Protein AF-A0AAW8DGV7-F1 (afdb_monomer)

pLDDT: mean 83.26, std 17.02, range [28.31, 96.94]

Foldseek 3Di:
DDDDPPDPVVVVLVVLQVVLCVPLVGSDQQLSQLCVLPLVDSVQSVQVCVVQVDDDNHPVSNLVCLVPPDCVQVVDCQPPHVVSSVSSVVSNVVSVVVPFADKDKDKDKFPDWAFPDDADDAFAKWAWADPQPQKIWTAHPVGHTTTMGRHAWDPPFPWDWIWGAHPPNMIMIIIIGGPHTGDPPPPDD

Secondary structure (DSSP, 8-state):
--------HHHHHHHHHHHHHHHHS-S-HHHHHHHHTT---HHHHHHHHHHHT----SHHHHHHHHHT--HHHHS-TTSS-GGGHHHHHHHHHHHHHHTS---EEEEEEE--EEESSSPPPTT-EEEEEE-SSSEEEEE-TTS-EEEEEE--B-TT--SEEEEEE-GGG-EEEEEEESS-SB-------

Mean predicted aligned error: 14.67 Å

Organism: NCBI:txid1338426

Solvent-accessible surface area (backbone atoms only — not comparable to full-atom values): 10842 Å² total; per-residue (Å²): 135,93,78,78,88,73,76,58,63,67,57,55,50,51,51,53,30,52,49,25,33,70,79,57,70,29,69,47,61,43,32,29,52,42,42,75,71,66,40,91,46,63,71,37,33,46,43,47,32,60,80,65,65,56,79,37,90,52,77,65,51,43,51,52,48,66,73,66,47,56,62,81,55,69,70,34,75,53,39,64,30,60,91,42,20,68,60,49,53,52,42,53,51,49,49,66,55,71,67,62,52,76,70,43,81,48,77,47,81,41,71,75,52,52,56,77,60,84,65,68,60,68,70,40,64,28,41,64,43,76,71,86,75,44,27,28,40,34,21,43,84,87,70,46,81,46,30,38,36,77,44,48,62,35,87,85,37,88,48,54,67,34,31,30,29,32,72,94,53,21,34,36,39,43,34,42,25,44,96,50,54,58,53,79,79,75,79,83,127

Nearest PDB structures (foldseek):
  8vxc-assembly1_A  TM=7.231E-01  e=9.279E-11  Escherichia coli
  8vx9-assembly1_B  TM=7.464E-01  e=1.887E-10  Escherichia coli
  8vxy-assembly1_B  TM=7.347E-01  e=1.266E-07  Escherichia coli
  7o9p-assembly1_A  TM=4.132E-01  e=2.651E-01  Nakaseomyces glabratus
  7qep-assembly1_N1  TM=2.330E-01  e=6.866E+00  Encephalitozoon cuniculi GB-M1

Sequence (189 aa):
MYEQAQGNLAADLVIGTASAALEAGTLSLPSAILLRSGFDHRSAAIKAVGDTNAGFIDTAEMRDWVKNLDPFFADDPTWPTESSRAAWTEFTRRLRVRGRRRWGQHVMDVEAVEWDDEAPADGERLRVRDDGSGTATLWSPGFDRLGTIRVDLKMDREGVLHAVSGTDGTVQLRYRGPDDWLNEAKAST

Structure (mmCIF, N/CA/C/O backbone):
data_AF-A0AAW8DGV7-F1
#
_entry.id   AF-A0AAW8DGV7-F1
#
loop_
_atom_site.group_PDB
_atom_site.id
_atom_site.type_symbol
_atom_site.label_atom_id
_atom_site.label_alt_id
_atom_site.label_comp_id
_atom_site.label_asym_id
_atom_site.label_entity_id
_atom_site.label_seq_id
_atom_site.pdbx_PDB_ins_code
_atom_site.Cartn_x
_atom_site.Cartn_y
_atom_site.Cartn_z
_atom_site.occupancy
_atom_site.B_iso_or_equiv
_atom_site.auth_seq_id
_atom_site.auth_comp_id
_atom_site.auth_asym_id
_atom_site.auth_atom_id
_atom_site.pdbx_PDB_model_num
ATOM 1 N N . MET A 1 1 ? 13.475 -48.881 -25.542 1.00 35.91 1 MET A N 1
ATOM 2 C CA . MET A 1 1 ? 14.174 -47.698 -25.006 1.00 35.91 1 MET A CA 1
ATOM 3 C C . MET A 1 1 ? 13.279 -46.503 -25.256 1.00 35.91 1 MET A C 1
ATOM 5 O O . MET A 1 1 ? 12.904 -46.289 -26.398 1.00 35.91 1 MET A O 1
ATOM 9 N N . TYR A 1 2 ? 12.861 -45.818 -24.194 1.00 37.81 2 TYR A N 1
ATOM 10 C CA . TYR A 1 2 ? 12.152 -44.544 -24.278 1.00 37.81 2 TYR A CA 1
ATOM 11 C C . TYR A 1 2 ? 13.209 -43.451 -24.426 1.00 37.81 2 TYR A C 1
ATOM 13 O O . TYR A 1 2 ? 13.958 -43.227 -23.480 1.00 37.81 2 TYR A O 1
ATOM 21 N N . GLU A 1 3 ? 13.299 -42.812 -25.591 1.00 41.44 3 GLU A N 1
ATOM 22 C CA . GLU A 1 3 ? 14.169 -41.651 -25.785 1.00 41.44 3 GLU A CA 1
ATOM 23 C C . GLU A 1 3 ? 13.299 -40.408 -25.970 1.00 41.44 3 GLU A C 1
ATOM 25 O O . GLU A 1 3 ? 12.347 -40.384 -26.749 1.00 41.44 3 GLU A O 1
ATOM 30 N N . GLN A 1 4 ? 13.553 -39.449 -25.088 1.00 42.94 4 GLN A N 1
ATOM 31 C CA . GLN A 1 4 ? 12.676 -38.357 -24.704 1.00 42.94 4 GLN A CA 1
ATOM 32 C C . GLN A 1 4 ? 12.474 -37.341 -25.830 1.00 42.94 4 GLN A C 1
ATOM 34 O O . GLN A 1 4 ? 13.425 -36.883 -26.459 1.00 42.94 4 GLN A O 1
ATOM 39 N N . ALA A 1 5 ? 11.226 -36.896 -25.985 1.00 46.16 5 ALA A N 1
ATOM 40 C CA . ALA A 1 5 ? 10.896 -35.632 -26.623 1.00 46.16 5 ALA A CA 1
ATOM 41 C C . ALA A 1 5 ? 11.466 -34.480 -25.775 1.00 46.16 5 ALA A C 1
ATOM 43 O O . ALA A 1 5 ? 10.807 -33.982 -24.863 1.00 46.16 5 ALA A O 1
ATOM 44 N N . GLN A 1 6 ? 12.705 -34.068 -26.042 1.00 45.12 6 GLN A N 1
ATOM 45 C CA . GLN A 1 6 ? 13.161 -32.751 -25.616 1.00 45.12 6 GLN A CA 1
ATOM 46 C C . GLN A 1 6 ? 12.475 -31.717 -26.508 1.00 45.12 6 GLN A C 1
ATOM 48 O O . GLN A 1 6 ? 12.781 -31.595 -27.694 1.00 45.12 6 GLN A O 1
ATOM 53 N N . GLY A 1 7 ? 11.505 -31.003 -25.929 1.00 46.59 7 GLY A N 1
ATOM 54 C CA . GLY A 1 7 ? 10.950 -29.790 -26.517 1.00 46.59 7 GLY A CA 1
ATOM 55 C C . GLY A 1 7 ? 12.095 -28.864 -26.914 1.00 46.59 7 GLY A C 1
ATOM 56 O O . GLY A 1 7 ? 12.989 -28.577 -26.116 1.00 46.59 7 GLY A O 1
ATOM 57 N N . ASN A 1 8 ? 12.115 -28.480 -28.185 1.00 48.88 8 ASN A N 1
ATOM 58 C CA . ASN A 1 8 ? 13.191 -27.695 -28.756 1.00 48.88 8 ASN A CA 1
ATOM 59 C C . ASN A 1 8 ? 13.072 -26.253 -28.241 1.00 48.88 8 ASN A C 1
ATOM 61 O O . ASN A 1 8 ? 12.423 -25.422 -28.866 1.00 48.88 8 ASN A O 1
ATOM 65 N N . LEU A 1 9 ? 13.699 -25.962 -27.099 1.00 48.91 9 LEU A N 1
ATOM 66 C CA . LEU A 1 9 ? 13.745 -24.636 -26.464 1.00 48.91 9 LEU A CA 1
ATOM 67 C C . LEU A 1 9 ? 14.159 -23.524 -27.441 1.00 48.91 9 LEU A C 1
ATOM 69 O O . LEU A 1 9 ? 13.704 -22.390 -27.323 1.00 48.91 9 LEU A O 1
ATOM 73 N N . ALA A 1 10 ? 14.992 -23.850 -28.435 1.00 46.56 10 ALA A N 1
ATOM 74 C CA . ALA A 1 10 ? 15.364 -22.916 -29.490 1.00 46.56 10 ALA A CA 1
ATOM 75 C C . ALA A 1 10 ? 14.182 -22.589 -30.419 1.00 46.56 10 ALA A C 1
ATOM 77 O O . ALA A 1 10 ? 14.033 -21.443 -30.831 1.00 46.56 10 ALA A O 1
ATOM 78 N N . ALA A 1 11 ? 13.317 -23.561 -30.721 1.00 48.75 11 ALA A N 1
ATOM 79 C CA . ALA A 1 11 ? 12.099 -23.329 -31.493 1.00 48.75 11 ALA A CA 1
ATOM 80 C C . ALA A 1 11 ? 11.085 -22.488 -30.703 1.00 48.75 11 ALA A C 1
ATOM 82 O O . ALA A 1 11 ? 10.538 -21.540 -31.260 1.00 48.75 11 ALA A O 1
ATOM 83 N N . ASP A 1 12 ? 10.904 -22.755 -29.408 1.00 55.28 12 ASP A N 1
ATOM 84 C CA . ASP A 1 12 ? 10.013 -21.956 -28.553 1.00 55.28 12 ASP A CA 1
ATOM 85 C C . ASP A 1 12 ? 10.513 -20.508 -28.396 1.00 55.28 12 ASP A C 1
ATOM 87 O O . ASP A 1 12 ? 9.723 -19.562 -28.455 1.00 55.28 12 ASP A O 1
ATOM 91 N N . LEU A 1 13 ? 11.833 -20.304 -28.297 1.00 54.91 13 LEU A N 1
ATOM 92 C CA . LEU A 1 13 ? 12.456 -18.976 -28.276 1.00 54.91 13 LEU A CA 1
ATOM 93 C C . LEU A 1 13 ? 12.283 -18.233 -29.613 1.00 54.91 13 LEU A C 1
ATOM 95 O O . LEU A 1 13 ? 11.989 -17.035 -29.632 1.00 54.91 13 LEU A O 1
ATOM 99 N N . VAL A 1 14 ? 12.424 -18.931 -30.744 1.00 58.69 14 VAL A N 1
ATOM 100 C CA . VAL A 1 14 ? 12.208 -18.364 -32.088 1.00 58.69 14 VAL A CA 1
ATOM 101 C C . VAL A 1 14 ? 10.731 -18.015 -32.317 1.00 58.69 14 VAL A C 1
ATOM 103 O O . VAL A 1 14 ? 10.428 -16.969 -32.889 1.00 58.69 14 VAL A O 1
ATOM 106 N N . ILE A 1 15 ? 9.794 -18.822 -31.812 1.00 59.66 15 ILE A N 1
ATOM 107 C CA . ILE A 1 15 ? 8.351 -18.537 -31.885 1.00 59.66 15 ILE A CA 1
ATOM 108 C C . ILE A 1 15 ? 7.987 -17.334 -30.998 1.00 59.66 15 ILE A C 1
ATOM 110 O O . ILE A 1 15 ? 7.275 -16.430 -31.443 1.00 59.66 15 ILE A O 1
ATOM 114 N N . GLY A 1 16 ? 8.517 -17.270 -29.772 1.00 57.09 16 GLY A N 1
ATOM 115 C CA . GLY A 1 16 ? 8.291 -16.147 -28.855 1.00 57.09 16 GLY A CA 1
ATOM 116 C C . GLY A 1 16 ? 8.846 -14.816 -29.377 1.00 57.09 16 GLY A C 1
ATOM 117 O O . GLY A 1 16 ? 8.193 -13.778 -29.252 1.00 57.09 16 GLY A O 1
ATOM 118 N N . THR A 1 17 ? 10.015 -14.841 -30.023 1.00 57.66 17 THR A N 1
ATOM 119 C CA . THR A 1 17 ? 10.636 -13.652 -30.636 1.00 57.66 17 THR A CA 1
ATOM 120 C C . THR A 1 17 ? 9.933 -13.213 -31.922 1.00 57.66 17 THR A C 1
ATOM 122 O O . THR A 1 17 ? 9.769 -12.012 -32.139 1.00 57.66 17 THR A O 1
ATOM 125 N N . ALA A 1 18 ? 9.442 -14.149 -32.740 1.00 58.78 18 ALA A N 1
ATOM 126 C CA . ALA A 1 18 ? 8.632 -13.831 -33.917 1.00 58.78 18 ALA A CA 1
ATOM 127 C C . ALA A 1 18 ? 7.283 -13.193 -33.537 1.00 58.78 18 ALA A C 1
ATOM 129 O O . ALA A 1 18 ? 6.872 -12.213 -34.156 1.00 58.78 18 ALA A O 1
ATOM 130 N N . SER A 1 19 ? 6.624 -13.686 -32.481 1.00 56.84 19 SER A N 1
ATOM 131 C CA . SER A 1 19 ? 5.403 -13.071 -31.938 1.00 56.84 19 SER A CA 1
ATOM 132 C C . SER A 1 19 ? 5.668 -11.661 -31.390 1.00 56.84 19 SER A C 1
ATOM 134 O O . SER A 1 19 ? 4.960 -10.722 -31.747 1.00 56.84 19 SER A O 1
ATOM 136 N N . ALA A 1 20 ? 6.752 -11.459 -30.633 1.00 57.16 20 ALA A N 1
ATOM 137 C CA . ALA A 1 20 ? 7.154 -10.131 -30.159 1.00 57.16 20 ALA A CA 1
ATOM 138 C C . ALA A 1 20 ? 7.443 -9.145 -31.311 1.00 57.16 20 ALA A C 1
ATOM 140 O O . ALA A 1 20 ? 7.074 -7.967 -31.240 1.00 57.16 20 ALA A O 1
ATOM 141 N N . ALA A 1 21 ? 8.049 -9.622 -32.403 1.00 59.53 21 ALA A N 1
ATOM 142 C CA . ALA A 1 21 ? 8.294 -8.811 -33.591 1.00 59.53 21 ALA A CA 1
ATOM 143 C C . ALA A 1 21 ? 7.000 -8.418 -34.313 1.00 59.53 21 ALA A C 1
ATOM 145 O O . ALA A 1 21 ? 6.910 -7.299 -34.815 1.00 59.53 21 ALA A O 1
ATOM 146 N N . LEU A 1 22 ? 5.999 -9.299 -34.338 1.00 55.16 22 LEU A N 1
ATOM 147 C CA . LEU A 1 22 ? 4.698 -9.031 -34.953 1.00 55.16 22 LEU A CA 1
ATOM 148 C C . LEU A 1 22 ? 3.811 -8.126 -34.082 1.00 55.16 22 LEU A C 1
ATOM 150 O O . LEU A 1 22 ? 3.239 -7.168 -34.592 1.00 55.16 22 LEU A O 1
ATOM 154 N N . GLU A 1 23 ? 3.713 -8.397 -32.779 1.00 58.56 23 GLU A N 1
ATOM 155 C CA . GLU A 1 23 ? 2.828 -7.682 -31.846 1.00 58.56 23 GLU A CA 1
ATOM 156 C C . GLU A 1 23 ? 3.387 -6.320 -31.418 1.00 58.56 23 GLU A C 1
ATOM 158 O O . GLU A 1 23 ? 2.650 -5.345 -31.289 1.00 58.56 23 GLU A O 1
ATOM 163 N N . ALA A 1 24 ? 4.698 -6.248 -31.176 1.00 56.19 24 ALA A N 1
ATOM 164 C CA . ALA A 1 24 ? 5.357 -5.090 -30.574 1.00 56.19 24 ALA A CA 1
ATOM 165 C C . ALA A 1 24 ? 6.401 -4.443 -31.503 1.00 56.19 24 ALA A C 1
ATOM 167 O O . ALA A 1 24 ? 7.042 -3.448 -31.143 1.00 56.19 24 ALA A O 1
ATOM 168 N N . GLY A 1 25 ? 6.605 -5.001 -32.702 1.00 61.59 25 GLY A N 1
ATOM 169 C CA . GLY A 1 25 ? 7.595 -4.515 -33.660 1.00 61.59 25 GLY A CA 1
ATOM 170 C C . GLY A 1 25 ? 9.041 -4.740 -33.212 1.00 61.59 25 GLY A C 1
ATOM 171 O O . GLY A 1 25 ? 9.936 -4.089 -33.739 1.00 61.59 25 GLY A O 1
ATOM 172 N N . THR A 1 26 ? 9.325 -5.562 -32.202 1.00 66.69 26 THR A N 1
ATOM 173 C CA . THR A 1 26 ? 10.684 -5.714 -31.656 1.00 66.69 26 THR A CA 1
ATOM 174 C C . THR A 1 26 ? 11.038 -7.174 -31.416 1.00 66.69 26 THR A C 1
ATOM 176 O O . THR A 1 26 ? 10.229 -7.934 -30.902 1.00 66.69 26 THR A O 1
ATOM 179 N N . LEU A 1 27 ? 12.268 -7.560 -31.768 1.00 74.94 27 LEU A N 1
ATOM 180 C CA . LEU A 1 27 ? 12.814 -8.891 -31.473 1.00 74.94 27 LEU A CA 1
ATOM 181 C C . LEU A 1 27 ? 13.285 -9.019 -30.012 1.00 74.94 27 LEU A C 1
ATOM 183 O O . LEU A 1 27 ? 13.601 -10.114 -29.558 1.00 74.94 27 LEU A O 1
ATOM 187 N N . SER A 1 28 ? 13.329 -7.908 -29.269 1.00 82.56 28 SER A N 1
ATOM 188 C CA . SER A 1 28 ? 13.679 -7.889 -27.848 1.00 82.56 28 SER A CA 1
ATOM 189 C C . SER A 1 28 ? 12.463 -8.254 -26.994 1.00 82.56 28 SER A C 1
ATOM 191 O O . SER A 1 28 ? 11.530 -7.456 -26.851 1.00 82.56 28 SER A O 1
ATOM 193 N N . LEU A 1 29 ? 12.487 -9.451 -26.399 1.00 87.31 29 LEU A N 1
ATOM 194 C CA . LEU A 1 29 ? 11.464 -9.912 -25.454 1.00 87.31 29 LEU A CA 1
ATOM 195 C C . LEU A 1 29 ? 11.257 -8.928 -24.277 1.00 87.31 29 LEU A C 1
ATOM 197 O O . LEU A 1 29 ? 10.101 -8.567 -24.034 1.00 87.31 29 LEU A O 1
ATOM 201 N N . PRO A 1 30 ? 12.307 -8.401 -23.609 1.00 90.69 30 PRO A N 1
ATOM 202 C CA . PRO A 1 30 ? 12.138 -7.399 -22.554 1.00 90.69 30 PRO A CA 1
ATOM 203 C C . PRO A 1 30 ? 11.421 -6.130 -23.045 1.00 90.69 30 PRO A C 1
ATOM 205 O O . PRO A 1 30 ? 10.522 -5.602 -22.386 1.00 90.69 30 PRO A O 1
ATOM 208 N N . SER A 1 31 ? 11.739 -5.657 -24.255 1.00 92.00 31 SER A N 1
ATOM 209 C CA . SER A 1 31 ? 11.065 -4.485 -24.826 1.00 92.00 31 SER A CA 1
ATOM 210 C C . SER A 1 31 ? 9.589 -4.765 -25.124 1.00 92.00 31 SER A C 1
ATOM 212 O O . SER A 1 31 ? 8.740 -3.912 -24.867 1.00 92.00 31 SER A O 1
ATOM 214 N N . ALA A 1 32 ? 9.258 -5.962 -25.616 1.00 89.06 32 ALA A N 1
ATOM 215 C CA . ALA A 1 32 ? 7.873 -6.373 -25.838 1.00 89.06 32 ALA A CA 1
ATOM 216 C C . ALA A 1 32 ? 7.084 -6.493 -24.524 1.00 89.06 32 ALA A C 1
ATOM 218 O O . ALA A 1 32 ? 5.913 -6.122 -24.470 1.00 89.06 32 ALA A O 1
ATOM 219 N N . ILE A 1 33 ? 7.714 -6.959 -23.442 1.00 91.31 33 ILE A N 1
ATOM 220 C CA . ILE A 1 33 ? 7.094 -7.022 -22.111 1.00 91.31 33 ILE A CA 1
ATOM 221 C C . ILE A 1 33 ? 6.779 -5.617 -21.578 1.00 91.31 33 ILE A C 1
ATOM 223 O O . ILE A 1 33 ? 5.686 -5.425 -21.042 1.00 91.31 33 ILE A O 1
ATOM 227 N N . LEU A 1 34 ? 7.661 -4.626 -21.763 1.00 92.81 34 LEU A N 1
ATOM 228 C CA . LEU A 1 34 ? 7.369 -3.228 -21.397 1.00 92.81 34 LEU A CA 1
ATOM 229 C C . LEU A 1 34 ? 6.159 -2.686 -22.160 1.00 92.81 34 LEU A C 1
ATOM 231 O O . LEU A 1 34 ? 5.241 -2.135 -21.550 1.00 92.81 34 LEU A O 1
ATOM 235 N N . LEU A 1 35 ? 6.132 -2.902 -23.477 1.00 90.50 35 LEU A N 1
ATOM 236 C CA . LEU A 1 35 ? 5.043 -2.454 -24.347 1.00 90.50 35 LEU A CA 1
ATOM 237 C C . LEU A 1 35 ? 3.710 -3.098 -23.939 1.00 90.50 35 LEU A C 1
ATOM 239 O O . LEU A 1 35 ? 2.740 -2.394 -23.670 1.00 90.50 35 LEU A O 1
ATOM 243 N N . ARG A 1 36 ? 3.680 -4.425 -23.759 1.00 88.50 36 ARG A N 1
ATOM 244 C CA . ARG A 1 36 ? 2.483 -5.158 -23.300 1.00 88.50 36 ARG A CA 1
ATOM 245 C C . ARG A 1 36 ? 2.055 -4.805 -21.873 1.00 88.50 36 ARG A C 1
ATOM 247 O O . ARG A 1 36 ? 0.896 -4.992 -21.519 1.00 88.50 36 ARG A O 1
ATOM 254 N N . SER A 1 37 ? 2.963 -4.264 -21.063 1.00 88.94 37 SER A N 1
ATOM 255 C CA . SER A 1 37 ? 2.663 -3.777 -19.710 1.00 88.94 37 SER A CA 1
ATOM 256 C C . SER A 1 37 ? 2.109 -2.344 -19.687 1.00 88.94 37 SER A C 1
ATOM 258 O O . SER A 1 37 ? 1.842 -1.814 -18.604 1.00 88.94 37 SER A O 1
ATOM 260 N N . GLY A 1 38 ? 1.906 -1.721 -20.855 1.00 88.62 38 GLY A N 1
ATOM 261 C CA . GLY A 1 38 ? 1.306 -0.392 -21.000 1.00 88.62 38 GLY A CA 1
ATOM 262 C C . GLY A 1 38 ? 2.312 0.760 -21.003 1.00 88.62 38 GLY A C 1
ATOM 263 O O . GLY A 1 38 ? 1.974 1.866 -20.560 1.00 88.62 38 GLY A O 1
ATOM 264 N N . PHE A 1 39 ? 3.555 0.498 -21.425 1.00 92.94 39 PHE A N 1
ATOM 265 C CA . PHE A 1 39 ? 4.512 1.543 -21.783 1.00 92.94 39 PHE A CA 1
ATOM 266 C C . PHE A 1 39 ? 4.483 1.790 -23.295 1.00 92.94 39 PHE A C 1
ATOM 268 O O . PHE A 1 39 ? 5.194 1.141 -24.053 1.00 92.94 39 PHE A O 1
ATOM 275 N N . ASP A 1 40 ? 3.688 2.764 -23.735 1.00 86.88 40 ASP A N 1
ATOM 276 C CA . ASP A 1 40 ? 3.320 2.931 -25.153 1.00 86.88 40 ASP A CA 1
ATOM 277 C C . ASP A 1 40 ? 4.402 3.599 -26.034 1.00 86.88 40 ASP A C 1
ATOM 279 O O . ASP A 1 40 ? 4.121 4.087 -27.126 1.00 86.88 40 ASP A O 1
ATOM 283 N N . HIS A 1 41 ? 5.658 3.650 -25.575 1.00 91.06 41 HIS A N 1
ATOM 284 C CA . HIS A 1 41 ? 6.766 4.314 -26.275 1.00 91.06 41 HIS A CA 1
ATOM 285 C C . HIS A 1 41 ? 7.818 3.293 -26.720 1.00 91.06 41 HIS A C 1
ATOM 287 O O . HIS A 1 41 ? 8.795 3.027 -26.022 1.00 91.06 41 HIS A O 1
ATOM 293 N N . ARG A 1 42 ? 7.645 2.730 -27.923 1.00 89.06 42 ARG A N 1
ATOM 294 C CA . ARG A 1 42 ? 8.502 1.652 -28.458 1.00 89.06 42 ARG A CA 1
ATOM 295 C C . ARG A 1 42 ? 9.994 1.991 -28.493 1.00 89.06 42 ARG A C 1
ATOM 297 O O . ARG A 1 42 ? 10.803 1.190 -28.036 1.00 89.06 42 ARG A O 1
ATOM 304 N N . SER A 1 43 ? 10.375 3.148 -29.036 1.00 89.50 43 SER A N 1
ATOM 305 C CA . SER A 1 43 ? 11.789 3.550 -29.132 1.00 89.50 43 SER A CA 1
ATOM 306 C C . SER A 1 43 ? 12.431 3.696 -27.753 1.00 89.50 43 SER A C 1
ATOM 308 O O . SER A 1 43 ? 13.550 3.238 -27.538 1.00 89.50 43 SER A O 1
ATOM 310 N N . ALA A 1 44 ? 11.686 4.255 -26.802 1.00 92.62 44 ALA A N 1
ATOM 311 C CA . ALA A 1 44 ? 12.094 4.379 -25.413 1.00 92.62 44 ALA A CA 1
ATOM 312 C C . ALA A 1 44 ? 12.201 3.017 -24.714 1.00 92.62 44 ALA A C 1
ATOM 314 O O . ALA A 1 44 ? 13.121 2.814 -23.934 1.00 92.62 44 ALA A O 1
ATOM 315 N N . ALA A 1 45 ? 11.317 2.061 -25.022 1.00 93.50 45 ALA A N 1
ATOM 316 C CA . ALA A 1 45 ? 11.370 0.707 -24.469 1.00 93.50 45 ALA A CA 1
ATOM 317 C C . ALA A 1 45 ? 12.604 -0.063 -24.963 1.00 93.50 45 ALA A C 1
ATOM 319 O O . ALA A 1 45 ? 13.243 -0.781 -24.199 1.00 93.50 45 ALA A O 1
ATOM 320 N N . ILE A 1 46 ? 12.955 0.099 -26.242 1.00 91.44 46 ILE A N 1
ATOM 321 C CA . ILE A 1 46 ? 14.176 -0.478 -26.822 1.00 91.44 46 ILE A CA 1
ATOM 322 C C . ILE A 1 46 ? 15.411 0.169 -26.194 1.00 91.44 46 ILE A C 1
ATOM 324 O O . ILE A 1 46 ? 16.314 -0.544 -25.764 1.00 91.44 46 ILE A O 1
ATOM 328 N N . LYS A 1 47 ? 15.431 1.504 -26.092 1.00 93.00 47 LYS A N 1
ATOM 329 C CA . LYS A 1 47 ? 16.541 2.241 -25.482 1.00 93.00 47 LYS A CA 1
ATOM 330 C C . LYS A 1 47 ? 16.731 1.887 -24.009 1.00 93.00 47 LYS A C 1
ATOM 332 O O . LYS A 1 47 ? 17.849 1.599 -23.612 1.00 93.00 47 LYS A O 1
ATOM 337 N N . ALA A 1 48 ? 15.655 1.831 -23.225 1.00 94.69 48 ALA A N 1
ATOM 338 C CA . ALA A 1 48 ? 15.736 1.501 -21.807 1.00 94.69 48 ALA A CA 1
ATOM 339 C C . ALA A 1 48 ? 16.329 0.104 -21.573 1.00 94.69 48 ALA A C 1
ATOM 341 O O . ALA A 1 48 ? 17.193 -0.065 -20.716 1.00 94.69 48 ALA A O 1
ATOM 342 N N . VAL A 1 49 ? 15.908 -0.882 -22.372 1.00 94.62 49 VAL A N 1
ATOM 343 C CA . VAL A 1 49 ? 16.458 -2.245 -22.327 1.00 94.62 49 VAL A CA 1
ATOM 344 C C . VAL A 1 49 ? 17.916 -2.274 -22.783 1.00 94.62 49 VAL A C 1
ATOM 346 O O . VAL A 1 49 ? 18.731 -2.925 -22.139 1.00 94.62 49 VAL A O 1
ATOM 349 N N . GLY A 1 50 ? 18.257 -1.559 -23.859 1.00 93.00 50 GLY A N 1
ATOM 350 C CA . GLY A 1 50 ? 19.617 -1.513 -24.399 1.00 93.00 50 GLY A CA 1
ATOM 351 C C . GLY A 1 50 ? 20.621 -0.833 -23.467 1.00 93.00 50 GLY A C 1
ATOM 352 O O . GLY A 1 50 ? 21.673 -1.402 -23.196 1.00 93.00 50 GLY A O 1
ATOM 353 N N . ASP A 1 51 ? 20.282 0.343 -22.935 1.00 94.56 51 ASP A N 1
ATOM 354 C CA . ASP A 1 51 ? 21.164 1.130 -22.062 1.00 94.56 51 ASP A CA 1
ATOM 355 C C . ASP A 1 51 ? 21.465 0.419 -20.734 1.00 94.56 51 ASP A C 1
ATOM 357 O O . ASP A 1 51 ? 22.539 0.590 -20.166 1.00 94.56 51 ASP A O 1
ATOM 361 N N . THR A 1 52 ? 20.516 -0.378 -20.235 1.00 94.44 52 THR A N 1
ATOM 362 C CA . THR A 1 52 ? 20.623 -1.068 -18.936 1.00 94.44 52 THR A CA 1
ATOM 363 C C . THR A 1 52 ? 20.950 -2.552 -19.063 1.00 94.44 52 THR A C 1
ATOM 365 O O . THR A 1 52 ? 21.075 -3.239 -18.050 1.00 94.44 52 THR A O 1
ATOM 368 N N . ASN A 1 53 ? 21.065 -3.058 -20.296 1.00 92.50 53 ASN A N 1
ATOM 369 C CA . ASN A 1 53 ? 21.196 -4.480 -20.603 1.00 92.50 53 ASN A CA 1
ATOM 370 C C . ASN A 1 53 ? 20.138 -5.345 -19.880 1.00 92.50 53 ASN A C 1
ATOM 372 O O . ASN A 1 53 ? 20.450 -6.378 -19.284 1.00 92.50 53 ASN A O 1
ATOM 376 N N . ALA A 1 54 ? 18.880 -4.890 -19.879 1.00 92.06 54 ALA A N 1
ATOM 377 C CA . ALA A 1 54 ? 17.811 -5.538 -19.126 1.00 92.06 54 ALA A CA 1
ATOM 378 C C . ALA A 1 54 ? 17.472 -6.928 -19.691 1.00 92.06 54 ALA A C 1
ATOM 380 O O . ALA A 1 54 ? 17.211 -7.076 -20.885 1.00 92.06 54 ALA A O 1
ATOM 381 N N . GLY A 1 55 ? 17.429 -7.937 -18.815 1.00 91.31 55 GLY A N 1
ATOM 382 C CA . GLY A 1 55 ? 17.271 -9.349 -19.189 1.00 91.31 55 GLY A CA 1
ATOM 383 C C . GLY A 1 55 ? 16.002 -10.037 -18.683 1.00 91.31 55 GLY A C 1
ATOM 384 O O . GLY A 1 55 ? 15.976 -11.261 -18.644 1.00 91.31 55 GLY A O 1
ATOM 385 N N . PHE A 1 56 ? 14.977 -9.288 -18.264 1.00 92.62 56 PHE A N 1
ATOM 386 C CA . PHE A 1 56 ? 13.755 -9.880 -17.710 1.00 92.62 56 PHE A CA 1
ATOM 387 C C . PHE A 1 56 ? 12.941 -10.636 -18.769 1.00 92.62 56 PHE A C 1
ATOM 389 O O . PHE A 1 56 ? 12.748 -10.156 -19.891 1.00 92.62 56 PHE A O 1
ATOM 396 N N . ILE A 1 57 ? 12.422 -11.803 -18.394 1.00 88.19 57 ILE A N 1
ATOM 397 C CA . ILE A 1 57 ? 11.649 -12.684 -19.282 1.00 88.19 57 ILE A CA 1
ATOM 398 C C . ILE A 1 57 ? 10.148 -12.685 -18.978 1.00 88.19 57 ILE A C 1
ATOM 400 O O . ILE A 1 57 ? 9.359 -13.175 -19.788 1.00 88.19 57 ILE A O 1
ATOM 404 N N . ASP A 1 58 ? 9.730 -12.084 -17.862 1.00 83.62 58 ASP A N 1
ATOM 405 C CA . ASP A 1 58 ? 8.323 -11.921 -17.502 1.00 83.62 58 ASP A CA 1
ATOM 406 C C . ASP A 1 58 ? 8.004 -10.553 -16.859 1.00 83.62 58 ASP A C 1
ATOM 408 O O . ASP A 1 58 ? 8.852 -9.671 -16.699 1.00 83.62 58 ASP A O 1
ATOM 412 N N . THR A 1 59 ? 6.725 -10.341 -16.529 1.00 86.81 59 THR A N 1
ATOM 413 C CA . THR A 1 59 ? 6.256 -9.076 -15.931 1.00 86.81 59 THR A CA 1
ATOM 414 C C . THR A 1 59 ? 6.640 -8.894 -14.461 1.00 86.81 59 THR A C 1
ATOM 416 O O . THR A 1 59 ? 6.610 -7.759 -13.982 1.00 86.81 59 THR A O 1
ATOM 419 N N . ALA A 1 60 ? 6.957 -9.966 -13.730 1.00 83.19 60 ALA A N 1
ATOM 420 C CA . ALA A 1 60 ? 7.389 -9.889 -12.338 1.00 83.19 60 ALA A CA 1
ATOM 421 C C . ALA A 1 60 ? 8.843 -9.410 -12.274 1.00 83.19 60 ALA A C 1
ATOM 423 O O . ALA A 1 60 ? 9.115 -8.385 -11.650 1.00 83.19 60 ALA A O 1
ATOM 424 N N . GLU A 1 61 ? 9.729 -10.047 -13.038 1.00 89.75 61 GLU A N 1
ATOM 425 C CA . GLU A 1 61 ? 11.125 -9.632 -13.188 1.00 89.75 61 GLU A CA 1
ATOM 426 C C . GLU A 1 61 ? 11.242 -8.212 -13.757 1.00 89.75 61 GLU A C 1
ATOM 428 O O . GLU A 1 61 ? 12.071 -7.427 -13.302 1.00 89.75 61 GLU A O 1
ATOM 433 N N . MET A 1 62 ? 10.367 -7.826 -14.697 1.00 94.06 62 MET A N 1
ATOM 434 C CA . MET A 1 62 ? 10.304 -6.449 -15.205 1.00 94.06 62 MET A CA 1
ATOM 435 C C . MET A 1 62 ? 10.008 -5.434 -14.094 1.00 94.06 62 MET A C 1
ATOM 437 O O . MET A 1 62 ? 10.622 -4.368 -14.046 1.00 94.06 62 MET A O 1
ATOM 441 N N . ARG A 1 63 ? 9.074 -5.744 -13.185 1.00 89.94 63 ARG A N 1
ATOM 442 C CA . ARG A 1 63 ? 8.741 -4.855 -12.060 1.00 89.94 63 ARG A CA 1
ATOM 443 C C . ARG A 1 63 ? 9.899 -4.744 -11.082 1.00 89.94 63 ARG A C 1
ATOM 445 O O . ARG A 1 63 ? 10.178 -3.637 -10.623 1.00 89.94 63 ARG A O 1
ATOM 452 N N . ASP A 1 64 ? 10.563 -5.856 -10.789 1.00 89.19 64 ASP A N 1
ATOM 453 C CA . ASP A 1 64 ? 11.740 -5.868 -9.922 1.00 89.19 64 ASP A CA 1
ATOM 454 C C . ASP A 1 64 ? 12.903 -5.097 -10.551 1.00 89.19 64 ASP A C 1
ATOM 456 O O . ASP A 1 64 ? 13.554 -4.308 -9.866 1.00 89.19 64 ASP A O 1
ATOM 460 N N . TRP A 1 65 ? 13.107 -5.223 -11.863 1.00 94.88 65 TRP A N 1
ATOM 461 C CA . TRP A 1 65 ? 14.071 -4.414 -12.605 1.00 94.88 65 TRP A CA 1
ATOM 462 C C . TRP A 1 65 ? 13.738 -2.916 -12.534 1.00 94.88 65 TRP A C 1
ATOM 464 O O . TRP A 1 65 ? 14.601 -2.126 -12.168 1.00 94.88 65 TRP A O 1
ATOM 474 N N . VAL A 1 66 ? 12.484 -2.507 -12.775 1.00 93.19 66 VAL A N 1
ATOM 475 C CA . VAL A 1 66 ? 12.062 -1.094 -12.634 1.00 93.19 66 VAL A CA 1
ATOM 476 C C . VAL A 1 66 ? 12.259 -0.581 -11.202 1.00 93.19 66 VAL A C 1
ATOM 478 O O . VAL A 1 66 ? 12.602 0.584 -10.992 1.00 93.19 66 VAL A O 1
ATOM 481 N N . LYS A 1 67 ? 12.007 -1.425 -10.196 1.00 89.62 67 LYS A N 1
ATOM 482 C CA . LYS A 1 67 ?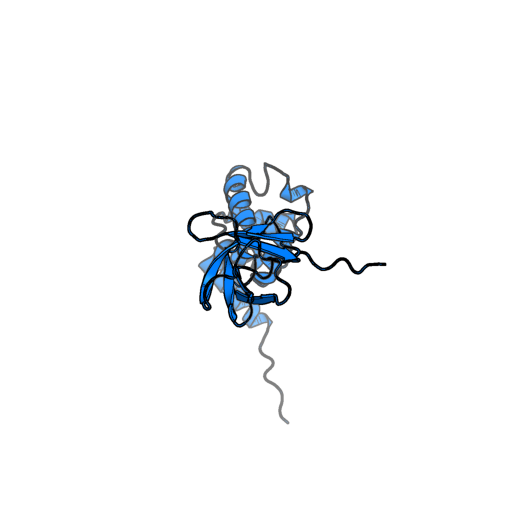 12.152 -1.069 -8.779 1.00 89.62 67 LYS A CA 1
ATOM 483 C C . LYS A 1 67 ? 13.615 -0.834 -8.398 1.00 89.62 67 LYS A C 1
ATOM 485 O O . LYS A 1 67 ? 13.873 0.082 -7.620 1.00 89.62 67 LYS A O 1
ATOM 490 N N . ASN A 1 68 ? 14.520 -1.639 -8.948 1.00 90.50 68 ASN A N 1
ATOM 491 C CA . ASN A 1 68 ? 15.958 -1.617 -8.676 1.00 90.50 68 ASN A CA 1
ATOM 492 C C . ASN A 1 68 ? 16.765 -0.927 -9.787 1.00 90.50 68 ASN A C 1
ATOM 494 O O . ASN A 1 68 ? 17.967 -1.156 -9.907 1.00 90.50 68 ASN A O 1
ATOM 498 N N . LEU A 1 69 ? 16.106 -0.119 -10.618 1.00 94.00 69 LEU A N 1
ATOM 499 C CA . LEU A 1 69 ? 16.759 0.616 -11.690 1.00 94.00 69 LEU A CA 1
ATOM 500 C C . LEU A 1 69 ? 17.825 1.551 -11.106 1.00 94.00 69 LEU A C 1
ATOM 502 O O . LEU A 1 69 ? 17.557 2.256 -10.132 1.00 94.00 69 LEU A O 1
ATOM 506 N N . ASP A 1 70 ? 19.008 1.559 -11.720 1.00 92.75 70 ASP A N 1
ATOM 507 C CA . ASP A 1 70 ? 20.126 2.403 -11.297 1.00 92.75 70 ASP A CA 1
ATOM 508 C C . ASP A 1 70 ? 19.691 3.885 -11.231 1.00 92.75 70 ASP A C 1
ATOM 510 O O . ASP A 1 70 ? 19.120 4.384 -12.213 1.00 92.75 70 ASP A O 1
ATOM 514 N N . PRO A 1 71 ? 19.947 4.599 -10.114 1.00 91.12 71 PRO A N 1
ATOM 515 C CA . PRO A 1 71 ? 19.654 6.025 -9.981 1.00 91.12 71 PRO A CA 1
ATOM 516 C C . PRO A 1 71 ? 20.197 6.880 -11.129 1.00 91.12 71 PRO A C 1
ATOM 518 O O . PRO A 1 71 ? 19.545 7.846 -11.520 1.00 91.12 71 PRO A O 1
ATOM 521 N N . PHE A 1 72 ? 21.328 6.486 -11.729 1.00 94.00 72 PHE A N 1
ATOM 522 C CA . PHE A 1 72 ? 21.891 7.136 -12.912 1.00 94.00 72 PHE A CA 1
ATOM 523 C C . PHE A 1 72 ? 20.872 7.262 -14.054 1.00 94.00 72 PHE A C 1
ATOM 525 O O . PHE A 1 72 ? 20.796 8.305 -14.694 1.00 94.00 72 PHE A O 1
ATOM 532 N N . PHE A 1 73 ? 20.056 6.228 -14.283 1.00 92.44 73 PHE A N 1
ATOM 533 C CA . PHE A 1 73 ? 18.990 6.245 -15.289 1.00 92.44 73 PHE A CA 1
ATOM 534 C C . PHE A 1 73 ? 17.650 6.712 -14.715 1.00 92.44 73 PHE A C 1
ATOM 536 O O . PHE A 1 73 ? 16.881 7.401 -15.389 1.00 92.44 73 PHE A O 1
ATOM 543 N N . ALA A 1 74 ? 17.335 6.323 -13.478 1.00 89.50 74 ALA A N 1
ATOM 544 C CA . ALA A 1 74 ? 16.045 6.624 -12.867 1.00 89.50 74 ALA A CA 1
ATOM 545 C C . ALA A 1 74 ? 15.818 8.137 -12.715 1.00 89.50 74 ALA A C 1
ATOM 547 O O . ALA A 1 74 ? 14.714 8.615 -13.008 1.00 89.50 74 ALA A O 1
ATOM 548 N N . ASP A 1 75 ? 16.863 8.876 -12.340 1.00 90.62 75 ASP A N 1
ATOM 549 C CA . ASP A 1 75 ? 16.792 10.305 -12.027 1.00 90.62 75 ASP A CA 1
ATOM 550 C C . ASP A 1 75 ? 17.140 11.210 -13.222 1.00 90.62 75 ASP A C 1
ATOM 552 O O . ASP A 1 75 ? 16.925 12.421 -13.156 1.00 90.62 75 ASP A O 1
ATOM 556 N N . ASP A 1 76 ? 17.606 10.646 -14.343 1.00 93.69 76 ASP A N 1
ATOM 557 C CA . ASP A 1 76 ? 17.914 11.410 -15.556 1.00 93.69 76 ASP A CA 1
ATOM 558 C C . ASP A 1 76 ? 16.618 11.926 -16.232 1.00 93.69 76 ASP A C 1
ATOM 560 O O . ASP A 1 76 ? 15.774 11.130 -16.671 1.00 93.69 76 ASP A O 1
ATOM 564 N N . PRO A 1 77 ? 16.432 13.258 -16.357 1.00 91.81 77 PRO A N 1
ATOM 565 C CA . PRO A 1 77 ? 15.237 13.850 -16.961 1.00 91.81 77 PRO A CA 1
ATOM 566 C C . PRO A 1 77 ? 15.148 13.641 -18.480 1.00 91.81 77 PRO A C 1
ATOM 568 O O . PRO A 1 77 ? 14.081 13.827 -19.062 1.00 91.81 77 PRO A O 1
ATOM 571 N N . THR A 1 78 ? 16.240 13.254 -19.132 1.00 92.44 78 THR A N 1
ATOM 572 C CA . THR A 1 78 ? 16.318 13.020 -20.580 1.00 92.44 78 THR A CA 1
ATOM 573 C C . THR A 1 78 ? 16.212 11.540 -20.949 1.00 92.44 78 THR A C 1
ATOM 575 O O . THR A 1 78 ? 16.074 11.200 -22.126 1.00 92.44 78 THR A O 1
ATOM 578 N N . TRP A 1 79 ? 16.210 10.655 -19.950 1.00 93.88 79 TRP A N 1
ATOM 579 C CA . TRP A 1 79 ? 16.134 9.210 -20.123 1.00 93.88 79 TRP A CA 1
ATOM 580 C C . TRP A 1 79 ? 14.718 8.662 -19.832 1.00 93.88 79 TRP A C 1
ATOM 582 O O . TRP A 1 79 ? 14.079 9.112 -18.875 1.00 93.88 79 TRP A O 1
ATOM 592 N N . PRO A 1 80 ? 14.192 7.674 -20.596 1.00 92.25 80 PRO A N 1
ATOM 593 C CA . PRO A 1 80 ? 14.839 6.964 -21.708 1.00 92.25 80 PRO A CA 1
ATOM 594 C C . PRO A 1 80 ? 14.989 7.807 -22.973 1.00 92.25 80 PRO A C 1
ATOM 596 O O . PRO A 1 80 ? 15.991 7.702 -23.669 1.00 92.25 80 PRO A O 1
ATOM 599 N N . THR A 1 81 ? 14.020 8.667 -23.264 1.00 92.12 81 THR A N 1
ATOM 600 C CA . THR A 1 81 ? 14.169 9.773 -24.217 1.00 92.12 81 THR A CA 1
ATOM 601 C C . THR A 1 81 ? 13.464 10.991 -23.644 1.00 92.12 81 THR A C 1
ATOM 603 O O . THR A 1 81 ? 12.475 10.841 -22.927 1.00 92.12 81 THR A O 1
ATOM 606 N N . GLU A 1 82 ? 13.897 12.190 -24.023 1.00 91.06 82 GLU A N 1
ATOM 607 C CA . GLU A 1 82 ? 13.284 13.438 -23.554 1.00 91.06 82 GLU A CA 1
ATOM 608 C C . GLU A 1 82 ? 11.769 13.464 -23.828 1.00 91.06 82 GLU A C 1
ATOM 610 O O . GLU A 1 82 ? 10.964 13.740 -22.941 1.00 91.06 82 GLU A O 1
ATOM 615 N N . SER A 1 83 ? 11.359 13.032 -25.025 1.00 90.69 83 SER A N 1
ATOM 616 C CA . SER A 1 83 ? 9.947 12.946 -25.416 1.00 90.69 83 SER A CA 1
ATOM 617 C C . SER A 1 83 ? 9.126 11.889 -24.669 1.00 90.69 83 SER A C 1
ATOM 619 O O . SER A 1 83 ? 7.910 12.033 -24.574 1.00 90.69 83 SER A O 1
ATOM 621 N N . SER A 1 84 ? 9.751 10.828 -24.142 1.00 92.75 84 SER A N 1
ATOM 622 C CA . SER A 1 84 ? 9.055 9.731 -23.452 1.00 92.75 84 SER A CA 1
ATOM 623 C C . SER A 1 84 ? 9.178 9.791 -21.933 1.00 92.75 84 SER A C 1
ATOM 625 O O . SER A 1 84 ? 8.528 9.002 -21.245 1.00 92.75 84 SER A O 1
ATOM 627 N N . ARG A 1 85 ? 9.961 10.731 -21.385 1.00 94.25 85 ARG A N 1
ATOM 628 C CA . ARG A 1 85 ? 10.234 10.829 -19.947 1.00 94.25 85 ARG A CA 1
ATOM 629 C C . ARG A 1 85 ? 8.964 10.912 -19.108 1.00 94.25 85 ARG A C 1
ATOM 631 O O . ARG A 1 85 ? 8.850 10.223 -18.091 1.00 94.25 85 ARG A O 1
ATOM 638 N N . ALA A 1 86 ? 8.002 11.734 -19.525 1.00 93.38 86 ALA A N 1
ATOM 639 C CA . ALA A 1 86 ? 6.736 11.876 -18.810 1.00 93.38 86 ALA A CA 1
ATOM 640 C C . ALA A 1 86 ? 5.968 10.543 -18.765 1.00 93.38 86 ALA A C 1
ATOM 642 O O . ALA A 1 86 ? 5.518 10.112 -17.703 1.00 93.38 86 ALA A O 1
ATOM 643 N N . ALA A 1 87 ? 5.894 9.841 -19.900 1.00 93.00 87 ALA A N 1
ATOM 644 C CA . ALA A 1 87 ? 5.242 8.539 -19.990 1.00 93.00 87 ALA A CA 1
ATOM 645 C C . ALA A 1 87 ? 5.984 7.452 -19.197 1.00 93.00 87 ALA A C 1
ATOM 647 O O . ALA A 1 87 ? 5.344 6.617 -18.560 1.00 93.00 87 ALA A O 1
ATOM 648 N N . TRP A 1 88 ? 7.318 7.480 -19.190 1.00 95.00 88 TRP A N 1
ATOM 649 C CA . TRP A 1 88 ? 8.153 6.587 -18.388 1.00 95.00 88 TRP A CA 1
ATOM 650 C C . TRP A 1 88 ? 7.921 6.792 -16.887 1.00 95.00 88 TRP A C 1
ATOM 652 O O . TRP A 1 88 ? 7.699 5.836 -16.142 1.00 95.00 88 TRP A O 1
ATOM 662 N N . THR A 1 89 ? 7.896 8.048 -16.444 1.00 93.25 89 THR A N 1
ATOM 663 C CA . THR A 1 89 ? 7.637 8.408 -15.044 1.00 93.25 89 THR A CA 1
ATOM 664 C C . THR A 1 89 ? 6.255 7.919 -14.608 1.00 93.25 89 THR A C 1
ATOM 666 O O . THR A 1 89 ? 6.117 7.274 -13.571 1.00 93.25 89 THR A O 1
ATOM 669 N N . GLU A 1 90 ? 5.226 8.138 -15.429 1.00 91.00 90 GLU A N 1
ATOM 670 C CA . GLU A 1 90 ? 3.876 7.662 -15.119 1.00 91.00 90 GLU A CA 1
ATOM 671 C C . GLU A 1 90 ? 3.773 6.129 -15.151 1.00 91.00 90 GLU A C 1
ATOM 673 O O . GLU A 1 90 ? 3.111 5.519 -14.310 1.00 91.00 90 GLU A O 1
ATOM 678 N N . PHE A 1 91 ? 4.442 5.467 -16.095 1.00 92.25 91 PHE A N 1
ATOM 679 C CA . PHE A 1 91 ? 4.515 4.009 -16.155 1.00 92.25 91 PHE A CA 1
ATOM 680 C C . PHE A 1 91 ? 5.145 3.416 -14.887 1.00 92.25 91 PHE A C 1
ATOM 682 O O . PHE A 1 91 ? 4.516 2.594 -14.215 1.00 92.25 91 PHE A O 1
ATOM 689 N N . THR A 1 92 ? 6.336 3.876 -14.503 1.00 91.25 92 THR A N 1
ATOM 690 C CA . THR A 1 92 ? 7.050 3.382 -13.315 1.00 91.25 92 THR A CA 1
ATOM 691 C C . THR A 1 92 ? 6.307 3.703 -12.015 1.00 91.25 92 THR A C 1
ATOM 693 O O . THR A 1 92 ? 6.225 2.850 -11.125 1.00 91.25 92 THR A O 1
ATOM 696 N N . ARG A 1 93 ? 5.660 4.874 -11.920 1.00 86.88 93 ARG A N 1
ATOM 697 C CA . ARG A 1 93 ? 4.760 5.220 -10.808 1.00 86.88 93 ARG A CA 1
ATOM 698 C C . ARG A 1 93 ? 3.605 4.224 -10.697 1.00 86.88 93 ARG A C 1
ATOM 700 O O . ARG A 1 93 ? 3.365 3.690 -9.614 1.00 86.88 93 ARG A O 1
ATOM 707 N N . ARG A 1 94 ? 2.918 3.915 -11.805 1.00 83.81 94 ARG A N 1
ATOM 708 C CA . ARG A 1 94 ? 1.817 2.931 -11.830 1.00 83.81 94 ARG A CA 1
ATOM 709 C C . ARG A 1 94 ? 2.278 1.536 -11.418 1.00 83.81 94 ARG A C 1
ATOM 711 O O . ARG A 1 94 ? 1.520 0.842 -10.747 1.00 83.81 94 ARG A O 1
ATOM 718 N N . LEU A 1 95 ? 3.496 1.125 -11.771 1.00 81.00 95 LEU A N 1
ATOM 719 C CA . LEU A 1 95 ? 4.056 -0.157 -11.330 1.00 81.00 95 LEU A CA 1
ATOM 720 C C . LEU A 1 95 ? 4.323 -0.187 -9.821 1.00 81.00 95 LEU A C 1
ATOM 722 O O . LEU A 1 95 ? 3.982 -1.170 -9.165 1.00 81.00 95 LEU A O 1
ATOM 726 N N . ARG A 1 96 ? 4.841 0.907 -9.249 1.00 71.62 96 ARG A N 1
ATOM 727 C CA . ARG A 1 96 ? 5.032 1.048 -7.794 1.00 71.62 96 ARG A CA 1
ATOM 728 C C . ARG A 1 96 ? 3.709 1.047 -7.023 1.00 71.62 96 ARG A C 1
ATOM 730 O O . ARG A 1 96 ? 3.666 0.554 -5.900 1.00 71.62 96 ARG A O 1
ATOM 737 N N . VAL A 1 97 ? 2.634 1.564 -7.625 1.00 64.25 97 VAL A N 1
ATOM 738 C CA . VAL A 1 97 ? 1.280 1.536 -7.045 1.00 64.25 97 VAL A CA 1
ATOM 739 C C . VAL A 1 97 ? 0.633 0.154 -7.200 1.00 64.25 97 VAL A C 1
ATOM 741 O O . VAL A 1 97 ? 0.105 -0.376 -6.234 1.00 64.25 97 VAL A O 1
ATOM 744 N N . ARG A 1 98 ? 0.713 -0.485 -8.376 1.00 57.34 98 ARG A N 1
ATOM 745 C CA . ARG A 1 98 ? 0.128 -1.822 -8.622 1.00 57.34 98 ARG A CA 1
ATOM 746 C C . ARG A 1 98 ? 0.864 -2.967 -7.926 1.00 57.34 98 ARG A C 1
ATOM 748 O O . ARG A 1 98 ? 0.278 -4.028 -7.747 1.00 57.34 98 ARG A O 1
ATOM 755 N N . GLY A 1 99 ? 2.115 -2.764 -7.516 1.00 54.72 99 GLY A N 1
ATOM 756 C CA . GLY A 1 99 ? 2.836 -3.689 -6.638 1.00 54.72 99 GLY A CA 1
ATOM 757 C C . GLY A 1 99 ? 2.292 -3.741 -5.202 1.00 54.72 99 GLY A C 1
ATOM 758 O O . GLY A 1 99 ? 2.746 -4.568 -4.412 1.00 54.72 99 GLY A O 1
ATOM 759 N N . ARG A 1 100 ? 1.326 -2.886 -4.834 1.00 54.00 100 ARG A N 1
ATOM 760 C CA . ARG A 1 100 ? 0.770 -2.823 -3.478 1.00 54.00 100 ARG A CA 1
ATOM 761 C C . ARG A 1 100 ? -0.370 -3.834 -3.310 1.00 54.00 100 ARG A C 1
ATOM 763 O O . ARG A 1 100 ? -1.508 -3.577 -3.670 1.00 54.00 100 ARG A O 1
ATOM 770 N N . ARG A 1 101 ? 0.043 -5.008 -2.811 1.00 63.28 101 ARG A N 1
ATOM 771 C CA . ARG A 1 101 ? -0.634 -6.024 -1.971 1.00 63.28 101 ARG A CA 1
ATOM 772 C C . ARG A 1 101 ? -2.110 -6.347 -2.282 1.00 63.28 101 ARG A C 1
ATOM 774 O O . ARG A 1 101 ? -2.982 -5.487 -2.309 1.00 63.28 101 ARG A O 1
ATOM 781 N N . ARG A 1 102 ? -2.409 -7.649 -2.407 1.00 73.56 102 ARG A N 1
ATOM 782 C CA . ARG A 1 102 ? -3.785 -8.177 -2.481 1.00 73.56 102 ARG A CA 1
ATOM 783 C C . ARG A 1 102 ? -4.609 -7.596 -1.328 1.00 73.56 102 ARG A C 1
ATOM 785 O O . ARG A 1 102 ? -4.229 -7.758 -0.173 1.00 73.56 102 ARG A O 1
ATOM 792 N N . TRP A 1 103 ? -5.721 -6.939 -1.648 1.00 85.88 103 TRP A N 1
ATOM 793 C CA . TRP A 1 103 ? -6.657 -6.472 -0.632 1.00 85.88 103 TRP A CA 1
ATOM 794 C C . TRP A 1 103 ? -7.258 -7.675 0.094 1.00 85.88 103 TRP A C 1
ATOM 796 O O . TRP A 1 103 ? -7.732 -8.619 -0.543 1.00 85.88 103 TRP A O 1
ATOM 806 N N . GLY A 1 104 ? -7.226 -7.632 1.419 1.00 88.19 104 GLY A N 1
ATOM 807 C CA . GLY A 1 104 ? -7.790 -8.645 2.299 1.00 88.19 104 GLY A CA 1
ATOM 808 C C . GLY A 1 104 ? -8.777 -8.039 3.288 1.00 88.19 104 GLY A C 1
ATOM 809 O O . GLY A 1 104 ? -8.909 -6.817 3.400 1.00 88.19 104 GLY A O 1
ATOM 810 N N . GLN A 1 105 ? -9.485 -8.913 4.000 1.00 92.94 105 GLN A N 1
ATOM 811 C CA . GLN A 1 105 ? -10.163 -8.545 5.236 1.00 92.94 105 GLN A CA 1
ATOM 812 C C . GLN A 1 105 ? -9.314 -9.047 6.397 1.00 92.94 105 GLN A C 1
ATOM 814 O O . GLN A 1 105 ? -9.006 -10.234 6.464 1.00 92.94 105 GLN A O 1
ATOM 819 N N . HIS A 1 106 ? -9.001 -8.140 7.309 1.00 92.81 106 HIS A N 1
ATOM 820 C CA . HIS A 1 106 ? -8.254 -8.398 8.528 1.00 92.81 106 HIS A CA 1
ATOM 821 C C . HIS A 1 106 ? -9.164 -8.121 9.715 1.00 92.81 106 HIS A C 1
ATOM 823 O O . HIS A 1 106 ? -9.945 -7.162 9.697 1.00 92.81 106 HIS A O 1
ATOM 829 N N . VAL A 1 107 ? -9.111 -8.998 10.709 1.00 94.75 107 VAL A N 1
ATOM 830 C CA . VAL A 1 107 ? -9.960 -8.938 11.897 1.00 94.75 107 VAL A CA 1
ATOM 831 C C . VAL A 1 107 ? -9.076 -9.139 13.119 1.00 94.75 107 VAL A C 1
ATOM 833 O O . VAL A 1 107 ? -8.232 -10.032 13.108 1.00 94.75 107 VAL A O 1
ATOM 836 N N . MET A 1 108 ? -9.258 -8.305 14.139 1.00 94.31 108 MET A N 1
ATOM 837 C CA . MET A 1 108 ? -8.568 -8.429 15.420 1.00 94.31 108 MET A CA 1
ATOM 838 C C . MET A 1 108 ? -9.542 -8.143 16.550 1.00 94.31 108 MET A C 1
ATOM 840 O O . MET A 1 108 ? -10.145 -7.071 16.588 1.00 94.31 108 MET A O 1
ATOM 844 N N . ASP A 1 109 ? -9.668 -9.090 17.465 1.00 94.38 109 ASP A N 1
ATOM 845 C CA . ASP A 1 109 ? -10.464 -8.925 18.673 1.00 94.38 109 ASP A CA 1
ATOM 846 C C . ASP A 1 109 ? -9.632 -8.217 19.751 1.00 94.38 109 ASP A C 1
ATOM 848 O O . ASP A 1 109 ? -8.444 -8.489 19.932 1.00 94.38 109 ASP A O 1
ATOM 852 N N . VAL A 1 110 ? -10.256 -7.264 20.438 1.00 93.81 110 VAL A N 1
ATOM 853 C CA . VAL A 1 110 ? -9.670 -6.450 21.502 1.00 93.81 110 VAL A CA 1
ATOM 854 C C . VAL A 1 110 ? -10.560 -6.582 22.730 1.00 93.81 110 VAL A C 1
ATOM 856 O O . VAL A 1 110 ? -11.674 -6.062 22.768 1.00 93.81 110 VAL A O 1
ATOM 859 N N . GLU A 1 111 ? -10.061 -7.294 23.735 1.00 90.81 111 GLU A N 1
ATOM 860 C CA . GLU A 1 111 ? -10.800 -7.547 24.977 1.00 90.81 111 GLU A CA 1
ATOM 861 C C . GLU A 1 111 ? -10.651 -6.396 25.980 1.00 90.81 111 GLU A C 1
ATOM 863 O O . GLU A 1 111 ? -11.598 -6.026 26.665 1.00 90.81 111 GLU A O 1
ATOM 868 N N . ALA A 1 112 ? -9.459 -5.798 26.054 1.00 90.12 112 ALA A N 1
ATOM 869 C CA . ALA A 1 112 ? -9.150 -4.729 26.997 1.00 90.12 112 ALA A CA 1
ATOM 870 C C . ALA A 1 112 ? -9.498 -3.353 26.410 1.00 90.12 112 ALA A C 1
ATOM 872 O O . ALA A 1 112 ? -8.639 -2.672 25.838 1.00 90.12 112 ALA A O 1
ATOM 873 N N . VAL A 1 113 ? -10.763 -2.956 26.553 1.00 93.81 113 VAL A N 1
ATOM 874 C CA . VAL A 1 113 ? -11.270 -1.640 26.141 1.00 93.81 113 VAL A CA 1
ATOM 875 C C . VAL A 1 113 ? -11.517 -0.776 27.379 1.00 93.81 113 VAL A C 1
ATOM 877 O O . VAL A 1 113 ? -12.206 -1.184 28.311 1.00 93.81 113 VAL A O 1
ATOM 880 N N . GLU A 1 114 ? -10.949 0.427 27.391 1.00 95.00 114 GLU A N 1
ATOM 881 C CA . GLU A 1 114 ? -11.180 1.436 28.428 1.00 95.00 114 GLU A CA 1
ATOM 882 C C . GLU A 1 114 ? -12.349 2.327 27.977 1.00 95.00 114 GLU A C 1
ATOM 884 O O . GLU A 1 114 ? -12.149 3.295 27.240 1.00 95.00 114 GLU A O 1
ATOM 889 N N . TRP A 1 115 ? -13.576 1.957 28.356 1.00 95.50 115 TRP A N 1
ATOM 890 C CA . TRP A 1 115 ? -14.788 2.732 28.065 1.00 95.50 115 TRP A CA 1
ATOM 891 C C . TRP A 1 115 ? -14.900 3.961 28.973 1.00 95.50 115 TRP A C 1
ATOM 893 O O . TRP A 1 115 ? -14.594 3.885 30.163 1.00 95.50 115 TRP A O 1
ATOM 903 N N . ASP A 1 116 ? -15.342 5.085 28.408 1.00 93.56 116 ASP A N 1
ATOM 904 C CA . ASP A 1 116 ? -15.598 6.314 29.169 1.00 93.56 116 ASP A CA 1
ATOM 905 C C . ASP A 1 116 ? -16.919 6.227 29.956 1.00 93.56 116 ASP A C 1
ATOM 907 O O . ASP A 1 116 ? -17.009 6.745 31.066 1.00 93.56 116 ASP A O 1
ATOM 911 N N . ASP A 1 117 ? -17.912 5.543 29.380 1.00 90.69 117 ASP A N 1
ATOM 912 C CA . ASP A 1 117 ? -19.261 5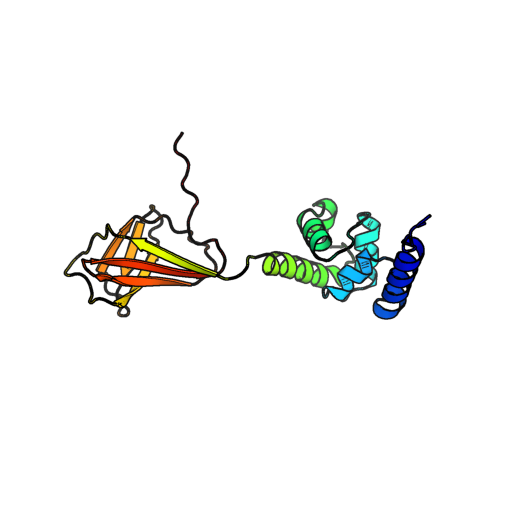.329 29.914 1.00 90.69 117 ASP A CA 1
ATOM 913 C C .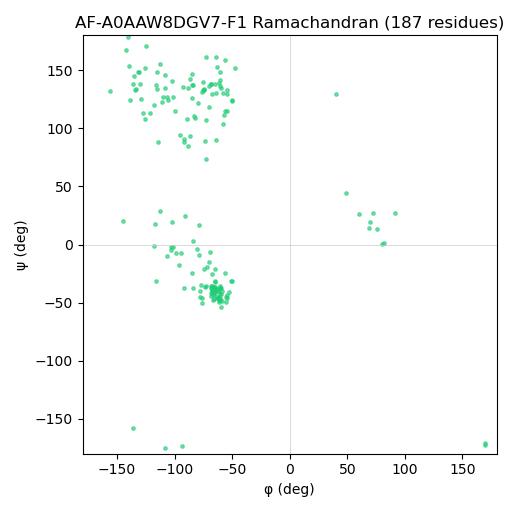 ASP A 1 117 ? -19.685 3.855 29.707 1.00 90.69 117 ASP A C 1
ATOM 915 O O . ASP A 1 117 ? -18.848 2.960 29.572 1.00 90.69 117 ASP A O 1
ATOM 919 N N . GLU A 1 118 ? -20.990 3.570 29.705 1.00 89.75 118 GLU A N 1
ATOM 920 C CA . GLU A 1 118 ? -21.514 2.243 29.380 1.00 89.75 118 GLU A CA 1
ATOM 921 C C . GLU A 1 118 ? -21.123 1.819 27.956 1.00 89.75 118 GLU A C 1
ATOM 923 O O . GLU A 1 118 ? -21.184 2.607 27.007 1.00 89.75 118 GLU A O 1
ATOM 928 N N . ALA A 1 119 ? -20.703 0.559 27.815 1.00 90.31 119 ALA A N 1
ATOM 929 C CA . ALA A 1 119 ? -20.281 0.024 26.531 1.00 90.31 119 ALA A CA 1
ATOM 930 C C . ALA A 1 119 ? -21.439 0.082 25.509 1.00 90.31 119 ALA A C 1
ATOM 932 O O . ALA A 1 119 ? -22.588 -0.193 25.870 1.00 90.31 119 ALA A O 1
ATOM 933 N N . PRO A 1 120 ? -21.156 0.398 24.230 1.00 92.12 120 PRO A N 1
ATOM 934 C CA . PRO A 1 120 ? -22.160 0.396 23.172 1.00 92.12 120 PRO A CA 1
ATOM 935 C C . PRO A 1 120 ? -22.860 -0.957 23.037 1.00 92.12 120 PRO A C 1
ATOM 937 O O . PRO A 1 120 ? -22.314 -1.999 23.410 1.00 92.12 120 PRO A O 1
ATOM 940 N N . ALA A 1 121 ? -24.051 -0.951 22.438 1.00 91.50 121 ALA A N 1
ATOM 941 C CA . ALA A 1 121 ? -24.805 -2.179 22.217 1.00 91.50 121 ALA A CA 1
ATOM 942 C C . ALA A 1 121 ? -24.018 -3.162 21.336 1.00 91.50 121 ALA A C 1
ATOM 944 O O . ALA A 1 121 ? -23.265 -2.751 20.451 1.00 91.50 121 ALA A O 1
ATOM 945 N N . ASP A 1 122 ? -24.210 -4.463 21.553 1.00 93.94 122 ASP A N 1
ATOM 946 C CA . ASP A 1 122 ? -23.569 -5.502 20.743 1.00 93.94 122 ASP A CA 1
ATOM 947 C C . ASP A 1 122 ? -23.856 -5.305 19.241 1.00 93.94 122 ASP A C 1
ATOM 949 O O . ASP A 1 122 ? -24.990 -5.048 18.823 1.00 93.94 122 ASP A O 1
ATOM 953 N N . GLY A 1 123 ? -22.810 -5.399 18.421 1.00 93.69 123 GLY A N 1
ATOM 954 C CA . GLY A 1 123 ? -22.869 -5.225 16.971 1.00 93.69 123 GLY A CA 1
ATOM 955 C C . GLY A 1 123 ? -22.840 -3.776 16.468 1.00 93.69 123 GLY A C 1
ATOM 956 O O . GLY A 1 123 ? -22.897 -3.555 15.251 1.00 93.69 123 GLY A O 1
ATOM 957 N N . GLU A 1 124 ? -22.734 -2.778 17.346 1.00 94.25 124 GLU A N 1
ATOM 958 C CA . GLU A 1 124 ? -22.672 -1.372 16.952 1.00 94.25 124 GLU A CA 1
ATOM 959 C C . GLU A 1 124 ? -21.340 -1.026 16.264 1.00 94.25 124 GLU A C 1
ATOM 961 O O . GLU A 1 124 ? -20.254 -1.434 16.675 1.00 94.25 124 GLU A O 1
ATOM 966 N N . ARG A 1 125 ? -21.409 -0.268 15.161 1.00 95.88 125 ARG A N 1
ATOM 967 C CA . ARG A 1 125 ? -20.216 0.154 14.413 1.00 95.88 125 ARG A CA 1
ATOM 968 C C . ARG A 1 125 ? -19.613 1.409 15.013 1.00 95.88 125 ARG A C 1
ATOM 970 O O . ARG A 1 125 ? -20.264 2.450 15.055 1.00 95.88 125 ARG A O 1
ATOM 977 N N . LEU A 1 126 ? -18.327 1.338 15.320 1.00 96.50 126 LEU A N 1
ATOM 978 C CA . LEU A 1 126 ? -17.561 2.425 15.911 1.00 96.50 126 LEU A CA 1
ATOM 979 C C . LEU A 1 126 ? -16.479 2.900 14.936 1.00 96.50 126 LEU A C 1
ATOM 981 O O . LEU A 1 126 ? -15.925 2.128 14.140 1.00 96.50 126 LEU A O 1
ATOM 985 N N . ARG A 1 127 ? -16.155 4.190 14.987 1.00 96.50 127 ARG A N 1
ATOM 986 C CA . ARG A 1 127 ? -14.992 4.745 14.289 1.00 96.50 127 ARG A CA 1
ATOM 987 C C . ARG A 1 127 ? -13.750 4.576 15.150 1.00 96.50 127 ARG A C 1
ATOM 989 O O . ARG A 1 127 ? -13.814 4.700 16.368 1.00 96.50 127 ARG A O 1
ATOM 996 N N . VAL A 1 128 ? -12.617 4.362 14.490 1.00 95.94 128 VAL A N 1
ATOM 997 C CA . VAL A 1 128 ? -11.313 4.197 15.137 1.00 95.94 128 VAL A CA 1
ATOM 998 C C . VAL A 1 128 ? -10.403 5.324 14.671 1.00 95.94 128 VAL A C 1
ATOM 1000 O O . VAL A 1 128 ? -10.142 5.455 13.471 1.00 95.94 128 VAL A O 1
ATOM 1003 N N . ARG A 1 129 ? -9.923 6.139 15.608 1.00 93.44 129 ARG A N 1
ATOM 1004 C CA . ARG A 1 129 ? -8.898 7.156 15.360 1.00 93.44 129 ARG A CA 1
ATOM 1005 C C . ARG A 1 129 ? -7.615 6.714 16.047 1.00 93.44 129 ARG A C 1
ATOM 1007 O O . ARG A 1 129 ? -7.640 6.417 17.229 1.00 93.44 129 ARG A O 1
ATOM 1014 N N . ASP A 1 130 ? -6.526 6.672 15.292 1.00 91.44 130 ASP A N 1
ATOM 1015 C CA . ASP A 1 130 ? -5.195 6.467 15.860 1.00 91.44 130 ASP A CA 1
ATOM 1016 C C . ASP A 1 130 ? -4.721 7.753 16.548 1.00 91.44 130 ASP A C 1
ATOM 1018 O O . ASP A 1 130 ? -4.845 8.836 15.968 1.00 91.44 130 ASP A O 1
ATOM 1022 N N . ASP A 1 131 ? -4.183 7.618 17.758 1.00 87.06 131 ASP A N 1
ATOM 1023 C CA . ASP A 1 131 ? -3.658 8.729 18.554 1.00 87.06 131 ASP A CA 1
ATOM 1024 C C . ASP A 1 131 ? -2.116 8.807 18.494 1.00 87.06 131 ASP A C 1
ATOM 1026 O O . ASP A 1 131 ? -1.514 9.723 19.052 1.00 87.06 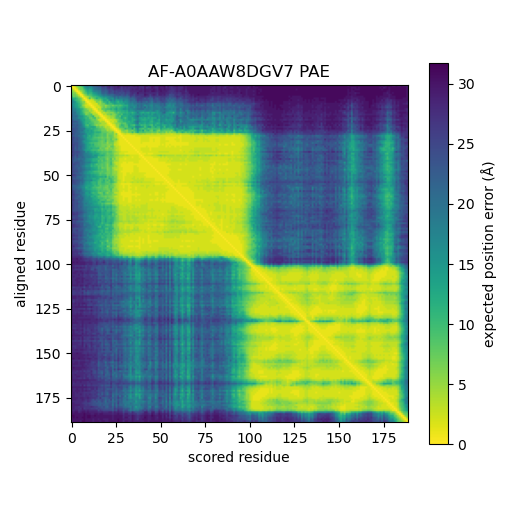131 ASP A O 1
ATOM 1030 N N . GLY A 1 132 ? -1.459 7.875 17.786 1.00 76.44 132 GLY A N 1
ATOM 1031 C CA . GLY A 1 132 ? -0.016 7.883 17.517 1.00 76.44 132 GLY A CA 1
ATOM 1032 C C . GLY A 1 132 ? 0.871 7.374 18.662 1.00 76.44 132 GLY A C 1
ATOM 1033 O O . GLY A 1 132 ? 2.092 7.338 18.516 1.00 76.44 132 GLY A O 1
ATOM 1034 N N . SER A 1 133 ? 0.284 6.967 19.792 1.00 77.75 133 SER A N 1
ATOM 1035 C CA . SER A 1 133 ? 0.984 6.479 20.994 1.00 77.75 133 SER A CA 1
ATOM 1036 C C . SER A 1 133 ? 0.745 4.993 21.293 1.00 77.75 133 SER A C 1
ATOM 1038 O O . SER A 1 133 ? 0.760 4.586 22.454 1.00 77.75 133 SER A O 1
ATOM 1040 N N . GLY A 1 134 ? 0.483 4.173 20.268 1.00 88.06 134 GLY A N 1
ATOM 1041 C CA . GLY A 1 134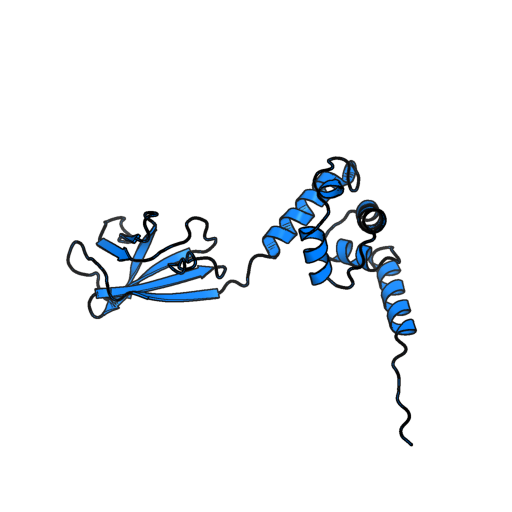 ? 0.087 2.769 20.460 1.00 88.06 134 GLY A CA 1
ATOM 1042 C C . GLY A 1 134 ? -1.319 2.617 21.052 1.00 88.06 134 GLY A C 1
ATOM 1043 O O . GLY A 1 134 ? -1.663 1.584 21.629 1.00 88.06 134 GLY A O 1
ATOM 1044 N N . THR A 1 135 ? -2.124 3.671 20.942 1.00 92.75 135 THR A N 1
ATOM 1045 C CA . THR A 1 135 ? -3.506 3.737 21.405 1.00 92.75 135 THR A CA 1
ATOM 1046 C C . THR A 1 135 ? -4.385 4.289 20.299 1.00 92.75 135 THR A C 1
ATOM 1048 O O . THR A 1 135 ? -3.954 5.130 19.507 1.00 92.75 135 THR A O 1
ATOM 1051 N N . ALA A 1 136 ? -5.632 3.838 20.277 1.00 94.81 136 ALA A N 1
ATOM 1052 C CA . ALA A 1 136 ? -6.649 4.377 19.399 1.00 94.81 136 ALA A CA 1
ATOM 1053 C C . ALA A 1 136 ? -7.913 4.715 20.188 1.00 94.81 136 ALA A C 1
ATOM 1055 O O . ALA A 1 136 ? -8.369 3.938 21.029 1.00 94.81 136 ALA A O 1
ATOM 1056 N N . THR A 1 137 ? -8.504 5.860 19.872 1.00 96.19 137 THR A N 1
ATOM 1057 C CA . THR A 1 137 ? -9.773 6.302 20.440 1.00 96.19 137 THR A CA 1
ATOM 1058 C C . THR A 1 137 ? -10.941 5.769 19.605 1.00 96.19 137 THR A C 1
ATOM 1060 O O . THR A 1 137 ? -10.946 5.861 18.368 1.00 96.19 137 THR A O 1
ATOM 1063 N N . LEU A 1 138 ? -11.954 5.241 20.292 1.00 96.88 138 LEU A N 1
ATOM 1064 C CA . LEU A 1 138 ? -13.221 4.782 19.732 1.00 96.88 138 LEU A CA 1
ATOM 1065 C C . LEU A 1 138 ? -14.263 5.901 19.773 1.00 96.88 138 LEU A C 1
ATOM 1067 O O . LEU A 1 138 ? -14.422 6.587 20.784 1.00 96.88 138 LEU A O 1
ATOM 1071 N N . TRP A 1 139 ? -14.991 6.059 18.670 1.00 96.94 139 TRP A N 1
ATOM 1072 C CA . TRP A 1 139 ? -16.020 7.087 18.525 1.00 96.94 139 TRP A CA 1
ATOM 1073 C C . TRP A 1 139 ? -17.323 6.510 17.982 1.00 96.94 139 TRP A C 1
ATOM 1075 O O . TRP A 1 139 ? -17.308 5.606 17.140 1.00 96.94 139 TRP A O 1
ATOM 1085 N N . SER A 1 140 ? -18.446 7.100 18.382 1.00 94.75 140 SER A N 1
ATOM 1086 C CA . SER A 1 140 ? -19.755 6.816 17.801 1.00 94.75 140 SER A CA 1
ATOM 1087 C C . SER A 1 140 ? -19.801 7.238 16.318 1.00 94.75 140 SER A C 1
ATOM 1089 O O . SER A 1 140 ? -19.010 8.084 15.859 1.00 94.75 140 SER A O 1
ATOM 1091 N N . PRO A 1 141 ? -20.763 6.728 15.527 1.00 91.12 141 PRO A N 1
ATOM 1092 C CA . PRO A 1 141 ? -21.068 7.284 14.205 1.00 91.12 141 PRO A CA 1
ATOM 1093 C C . PRO A 1 141 ? -21.415 8.787 14.238 1.00 91.12 141 PRO A C 1
ATOM 1095 O O . PRO A 1 141 ? -21.213 9.486 13.238 1.00 91.12 141 PRO A O 1
ATOM 1098 N N . GLY A 1 142 ? -21.892 9.279 15.387 1.00 93.00 142 GLY A N 1
ATOM 1099 C CA . GLY A 1 142 ? -22.202 10.680 15.683 1.00 93.00 142 GLY A CA 1
ATOM 1100 C C . GLY A 1 142 ? -21.000 11.556 16.056 1.00 93.00 142 GLY A C 1
ATOM 1101 O O . GLY A 1 142 ? -21.170 12.764 16.136 1.00 93.00 142 GLY A O 1
ATOM 1102 N N . PHE A 1 143 ? -19.790 10.988 16.167 1.00 91.88 143 PHE A N 1
ATOM 1103 C CA . PHE A 1 143 ? -18.565 11.660 16.643 1.00 91.88 143 PHE A CA 1
ATOM 1104 C C . PHE A 1 143 ? -18.522 11.957 18.150 1.00 91.88 143 PHE A C 1
ATOM 1106 O O . PHE A 1 143 ? -17.774 12.833 18.580 1.00 91.88 143 PHE A O 1
ATOM 1113 N N . ASP A 1 144 ? -19.230 11.174 18.956 1.00 94.75 144 ASP A N 1
ATOM 1114 C CA . ASP A 1 144 ? -19.063 11.172 20.411 1.00 94.75 144 ASP A CA 1
ATOM 1115 C C . ASP A 1 144 ? -17.913 10.236 20.783 1.00 94.75 144 ASP A C 1
ATOM 1117 O O . ASP A 1 144 ? -17.780 9.157 20.198 1.00 94.75 144 ASP A O 1
ATOM 1121 N N . ARG A 1 145 ? -17.051 10.646 21.715 1.00 95.69 145 ARG A N 1
ATOM 1122 C CA . ARG A 1 145 ? -15.969 9.788 22.213 1.00 95.69 145 ARG A CA 1
ATOM 1123 C C . ARG A 1 145 ? -16.572 8.732 23.137 1.00 95.69 145 ARG A C 1
ATOM 1125 O O . ARG A 1 145 ? -17.393 9.078 23.975 1.00 95.69 145 ARG A O 1
ATOM 1132 N N . LEU A 1 146 ? -16.185 7.471 22.952 1.00 96.12 146 LEU A N 1
ATOM 1133 C CA . LEU A 1 146 ? -16.752 6.344 23.703 1.00 96.12 146 LEU A CA 1
ATOM 1134 C C . LEU A 1 146 ? -15.726 5.642 24.591 1.00 96.12 146 LEU A C 1
ATOM 1136 O O . LEU A 1 146 ? -16.080 5.083 25.622 1.00 96.12 146 LEU A O 1
ATOM 1140 N N . GLY A 1 147 ? -14.460 5.625 24.183 1.00 95.44 147 GLY A N 1
ATOM 1141 C CA . GLY A 1 147 ? -13.418 4.939 24.933 1.00 95.44 147 GLY A CA 1
ATOM 1142 C C . GLY A 1 147 ? -12.110 4.842 24.168 1.00 95.44 147 GLY A C 1
ATOM 1143 O O . GLY A 1 147 ? -11.939 5.446 23.105 1.00 95.44 147 GLY A O 1
ATOM 1144 N N . THR A 1 148 ? -11.175 4.073 24.713 1.00 96.38 148 THR A N 1
ATOM 1145 C CA . THR A 1 148 ? -9.813 3.921 24.189 1.00 96.38 148 THR A CA 1
ATOM 1146 C C . THR A 1 148 ? -9.393 2.457 24.194 1.00 96.38 148 THR A C 1
ATOM 1148 O O . THR A 1 148 ? -9.747 1.691 25.087 1.00 96.38 148 THR A O 1
ATOM 1151 N N . ILE A 1 149 ? -8.609 2.067 23.194 1.00 95.50 149 ILE A N 1
ATOM 1152 C CA . ILE A 1 149 ? -7.993 0.744 23.084 1.00 95.50 149 ILE A CA 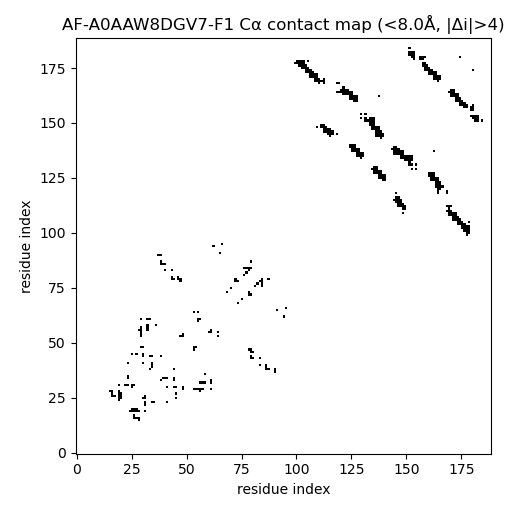1
ATOM 1153 C C . ILE A 1 149 ? -6.483 0.871 22.896 1.00 95.50 149 ILE A C 1
ATOM 1155 O O . ILE A 1 149 ? -5.993 1.844 22.319 1.00 95.50 149 ILE A O 1
ATOM 1159 N N . ARG A 1 150 ? -5.734 -0.138 23.350 1.00 94.00 150 ARG A N 1
ATOM 1160 C CA . ARG A 1 150 ? -4.293 -0.259 23.084 1.00 94.00 150 ARG A CA 1
ATOM 1161 C C . ARG A 1 150 ? -4.085 -1.034 21.785 1.00 94.00 150 ARG A C 1
ATOM 1163 O O . ARG A 1 150 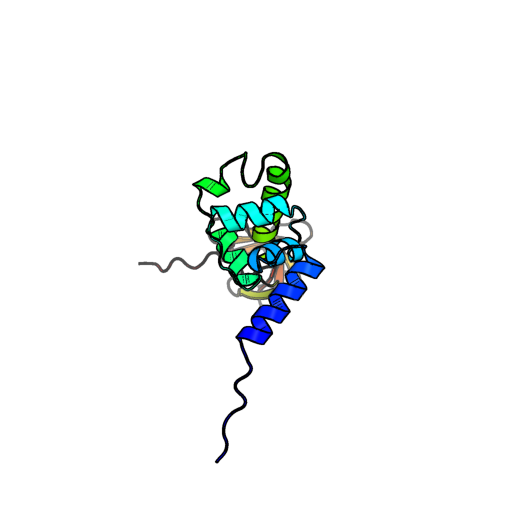? -4.326 -2.235 21.734 1.00 94.00 150 ARG A O 1
ATOM 1170 N N . VAL A 1 151 ? -3.666 -0.337 20.735 1.00 92.19 151 VAL A N 1
ATOM 1171 C CA . VAL A 1 151 ? -3.362 -0.906 19.420 1.00 92.19 151 VAL A CA 1
ATOM 1172 C C . VAL A 1 151 ? -2.388 0.013 18.689 1.00 92.19 151 VAL A C 1
ATOM 1174 O O . VAL A 1 151 ? -2.590 1.224 18.629 1.00 92.19 151 VAL A O 1
ATOM 1177 N N . ASP A 1 152 ? -1.333 -0.565 18.121 1.00 91.50 152 ASP A N 1
ATOM 1178 C CA . ASP A 1 152 ? -0.325 0.181 17.369 1.00 91.50 152 ASP A CA 1
ATOM 1179 C C . ASP A 1 152 ? -0.683 0.215 15.879 1.00 91.50 152 ASP A C 1
ATOM 1181 O O . ASP A 1 152 ? -0.340 -0.675 15.095 1.00 91.50 152 ASP A O 1
ATOM 1185 N N . LEU A 1 153 ? -1.471 1.223 15.507 1.00 91.56 153 LEU A N 1
ATOM 1186 C CA . LEU A 1 153 ? -1.974 1.383 14.151 1.00 91.56 153 LEU A CA 1
ATOM 1187 C C . LEU A 1 153 ? -0.977 2.139 13.272 1.00 91.56 153 LEU A C 1
ATOM 1189 O O . LEU A 1 153 ? -0.371 3.132 13.664 1.00 91.56 153 LEU A O 1
ATOM 1193 N N . LYS A 1 154 ? -0.881 1.721 12.013 1.00 88.31 154 LYS A N 1
ATOM 1194 C CA . LYS A 1 154 ? -0.106 2.440 11.004 1.00 88.31 154 LYS A CA 1
ATOM 1195 C C . LYS A 1 154 ? -0.913 3.638 10.477 1.00 88.31 154 LYS A C 1
ATOM 1197 O O . LYS A 1 154 ? -2.034 3.453 9.988 1.00 88.31 154 LYS A O 1
ATOM 1202 N N . MET A 1 155 ? -0.383 4.864 10.594 1.00 82.94 155 MET A N 1
ATOM 1203 C CA . MET A 1 155 ? -1.081 6.097 10.167 1.00 82.94 155 MET A CA 1
ATOM 1204 C C . MET A 1 155 ? -1.242 6.206 8.646 1.00 82.94 155 MET A C 1
ATOM 1206 O O . MET A 1 155 ? -2.266 6.684 8.168 1.00 82.94 155 MET A O 1
ATOM 1210 N N . ASP A 1 156 ? -0.255 5.748 7.881 1.00 83.94 156 ASP A N 1
ATOM 1211 C CA . ASP A 1 156 ? -0.238 5.769 6.413 1.00 83.94 156 ASP A CA 1
ATOM 1212 C C . ASP A 1 156 ? -0.824 4.485 5.796 1.00 83.94 156 ASP A C 1
ATOM 1214 O O . ASP A 1 156 ? -0.472 4.119 4.673 1.00 83.94 156 ASP A O 1
ATOM 1218 N N . ARG A 1 157 ? -1.700 3.786 6.532 1.00 88.00 157 ARG A N 1
ATOM 1219 C CA . ARG A 1 157 ? -2.441 2.622 6.025 1.00 88.00 157 ARG A CA 1
ATOM 1220 C C . ARG A 1 157 ? -3.329 3.011 4.845 1.00 88.00 157 ARG A C 1
ATOM 1222 O O . ARG A 1 157 ? -3.989 4.050 4.865 1.00 88.00 157 ARG A O 1
ATOM 1229 N N . GLU A 1 158 ? -3.381 2.158 3.830 1.00 87.06 158 GLU A N 1
ATOM 1230 C CA . GLU A 1 158 ? -4.116 2.454 2.592 1.00 87.06 158 GLU A CA 1
ATOM 1231 C C . GLU A 1 158 ? -5.614 2.120 2.663 1.00 87.06 158 GLU A C 1
ATOM 1233 O O . GLU A 1 158 ? -6.416 2.661 1.901 1.00 87.06 158 GLU A O 1
ATOM 1238 N N . GLY A 1 159 ? -5.995 1.195 3.541 1.00 89.94 159 GLY A N 1
ATOM 1239 C CA . GLY A 1 159 ? -7.350 0.664 3.634 1.00 89.94 159 GLY A CA 1
ATOM 1240 C C . GLY A 1 159 ? -8.253 1.373 4.640 1.00 89.94 159 GLY A C 1
ATOM 1241 O O . GLY A 1 159 ? -7.910 2.374 5.267 1.00 89.94 159 GLY A O 1
ATOM 1242 N N . VAL A 1 160 ? -9.440 0.797 4.830 1.00 93.19 160 VAL A N 1
ATOM 1243 C CA . VAL A 1 160 ? -10.474 1.326 5.728 1.00 93.19 160 VAL A CA 1
ATOM 1244 C C . VAL A 1 160 ? -10.548 0.484 6.996 1.00 93.19 160 VAL A C 1
ATOM 1246 O O . VAL A 1 160 ? -10.774 -0.725 6.929 1.00 93.19 160 VAL A O 1
ATOM 1249 N N . LEU A 1 161 ? -10.408 1.141 8.150 1.00 95.62 161 LEU A N 1
ATOM 1250 C CA . LEU A 1 161 ? -10.535 0.550 9.484 1.00 95.62 161 LEU A CA 1
ATOM 1251 C C . LEU A 1 161 ? -11.829 1.024 10.156 1.00 95.62 161 LEU A C 1
ATOM 1253 O O . LEU A 1 161 ? -12.124 2.218 10.166 1.00 95.62 161 LEU A O 1
ATOM 1257 N N . HIS A 1 162 ? -12.566 0.095 10.756 1.00 96.25 162 HIS A N 1
ATOM 1258 C CA . HIS A 1 162 ? -13.648 0.383 11.697 1.00 96.25 162 HIS A CA 1
ATOM 1259 C C . HIS A 1 162 ? -13.651 -0.652 12.822 1.00 96.25 162 HIS A C 1
ATOM 1261 O O . HIS A 1 162 ? -12.993 -1.686 12.720 1.00 96.25 162 HIS A O 1
ATOM 1267 N N . ALA A 1 163 ? -14.398 -0.367 13.878 1.00 96.88 163 ALA A N 1
ATOM 1268 C CA . ALA A 1 163 ? -14.611 -1.256 15.008 1.00 96.88 163 ALA A CA 1
ATOM 1269 C C . ALA A 1 163 ? -16.076 -1.711 15.051 1.00 96.88 163 ALA A C 1
ATOM 1271 O O . ALA A 1 163 ? -16.964 -1.030 14.530 1.00 96.88 163 ALA A O 1
ATOM 1272 N N . VAL A 1 164 ? -16.321 -2.865 15.659 1.00 96.69 164 VAL A N 1
ATOM 1273 C CA . VAL A 1 164 ? -17.655 -3.368 15.998 1.00 96.69 164 VAL A CA 1
ATOM 1274 C C . VAL A 1 164 ? -17.632 -3.754 17.472 1.00 96.69 164 VAL A C 1
ATOM 1276 O O . VAL A 1 164 ? -16.746 -4.512 17.864 1.00 96.69 164 VAL A O 1
ATOM 1279 N N . SER A 1 165 ? -18.539 -3.218 18.287 1.00 95.00 165 SER A N 1
ATOM 1280 C CA . SER A 1 165 ? -18.698 -3.661 19.679 1.00 95.00 165 SER A CA 1
ATOM 1281 C C . SER A 1 165 ? -19.185 -5.109 19.713 1.00 95.00 165 SER A C 1
ATOM 1283 O O . SER A 1 165 ? -20.022 -5.511 18.904 1.00 95.00 165 SER A O 1
ATOM 1285 N N . GLY A 1 166 ? -18.619 -5.893 20.620 1.00 91.06 166 GLY A N 1
ATOM 1286 C CA . GLY A 1 166 ? -19.029 -7.258 20.910 1.00 91.06 166 GLY A CA 1
ATOM 1287 C C . GLY A 1 166 ? -19.727 -7.359 22.262 1.00 91.06 166 GLY A C 1
ATOM 1288 O O . GLY A 1 166 ? -19.917 -6.371 22.978 1.00 91.06 166 GLY A O 1
ATOM 1289 N N . THR A 1 167 ? -20.049 -8.588 22.650 1.00 84.75 167 THR A N 1
ATOM 1290 C CA . THR A 1 167 ? -20.526 -8.895 23.998 1.00 84.75 167 THR A CA 1
ATOM 1291 C C . THR A 1 167 ? -19.454 -8.588 25.046 1.00 84.75 167 THR A C 1
ATOM 1293 O O . THR A 1 167 ? -18.254 -8.609 24.760 1.00 84.75 167 THR A O 1
ATOM 1296 N N . ASP A 1 168 ? -19.896 -8.289 26.268 1.00 83.38 168 ASP A N 1
ATOM 1297 C CA . ASP A 1 168 ? -19.038 -8.045 27.438 1.00 83.38 168 ASP A CA 1
ATOM 1298 C C . ASP A 1 168 ? -18.057 -6.865 27.288 1.00 83.38 168 ASP A C 1
ATOM 1300 O O . ASP A 1 168 ? -17.010 -6.822 27.930 1.00 83.38 168 ASP A O 1
ATOM 1304 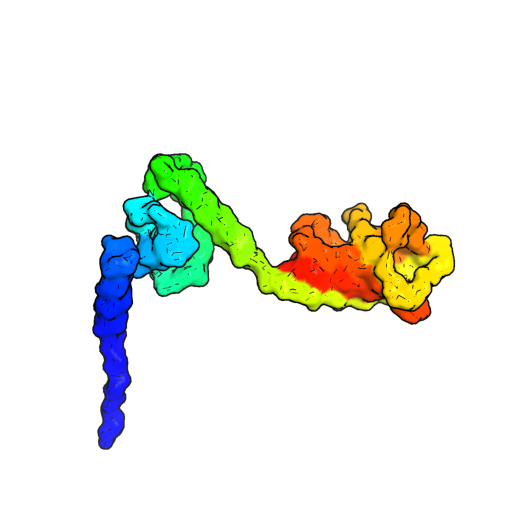N N . GLY A 1 169 ? -18.396 -5.885 26.441 1.00 84.62 169 GLY A N 1
ATOM 1305 C CA . GLY A 1 169 ? -17.587 -4.679 26.241 1.00 84.62 169 GLY A CA 1
ATOM 1306 C C . GLY A 1 169 ? -16.328 -4.899 25.398 1.00 84.62 169 GLY A C 1
ATOM 1307 O O . GLY A 1 169 ? -15.466 -4.021 25.361 1.00 84.62 169 GLY A O 1
ATOM 1308 N N . THR A 1 170 ? -16.221 -6.040 24.715 1.00 93.44 170 THR A N 1
ATOM 1309 C CA . THR A 1 170 ? -15.151 -6.317 23.748 1.00 93.44 170 THR A CA 1
ATOM 1310 C C . THR A 1 170 ? -15.346 -5.518 22.459 1.00 93.44 170 THR A C 1
ATOM 1312 O O . THR A 1 170 ? -16.439 -5.028 22.159 1.00 93.44 170 THR A O 1
ATOM 1315 N N . VAL A 1 171 ? -14.284 -5.364 21.667 1.00 96.25 171 VAL A N 1
ATOM 1316 C CA . VAL A 1 171 ? -14.350 -4.702 20.359 1.00 96.25 171 VAL A CA 1
ATOM 1317 C C . VAL A 1 171 ? -13.599 -5.509 19.315 1.00 96.25 171 VAL A C 1
ATOM 1319 O O . VAL A 1 171 ? -12.444 -5.870 19.500 1.00 96.25 171 VAL A O 1
ATOM 1322 N N . GLN A 1 172 ? -14.223 -5.712 18.162 1.00 96.50 172 GLN A N 1
ATOM 1323 C CA . GLN A 1 172 ? -13.585 -6.298 16.996 1.00 96.50 172 GLN A CA 1
ATOM 1324 C C . GLN A 1 172 ? -13.172 -5.206 16.006 1.00 96.50 172 GLN A C 1
ATOM 1326 O O . GLN A 1 172 ? -14.011 -4.538 15.393 1.00 96.50 172 GLN A O 1
ATOM 1331 N N . LEU A 1 173 ? -11.868 -5.047 15.794 1.00 96.75 173 LEU A N 1
ATOM 1332 C CA . LEU A 1 173 ? -11.325 -4.226 14.720 1.00 96.75 173 LEU A CA 1
ATOM 1333 C C . LEU A 1 173 ? -11.447 -4.958 13.388 1.00 96.75 173 LEU A C 1
ATOM 1335 O O . LEU A 1 173 ? -11.068 -6.120 13.251 1.00 96.75 173 LEU A O 1
ATOM 1339 N N . ARG A 1 174 ? -11.965 -4.258 12.381 1.00 96.69 174 ARG A N 1
ATOM 1340 C CA . ARG A 1 174 ? -12.185 -4.776 11.033 1.00 96.69 174 ARG A CA 1
ATOM 1341 C C . ARG A 1 174 ? -11.550 -3.845 10.022 1.00 96.69 174 ARG A C 1
ATOM 1343 O O . ARG A 1 174 ? -12.007 -2.720 9.799 1.00 96.69 174 ARG A O 1
ATOM 1350 N N . TYR A 1 175 ? -10.519 -4.352 9.369 1.00 95.38 175 TYR A N 1
ATOM 1351 C CA . TYR A 1 175 ? -9.761 -3.620 8.377 1.00 95.38 175 TYR A CA 1
ATOM 1352 C C . TYR A 1 175 ? -9.911 -4.257 6.994 1.00 95.38 175 TYR A C 1
ATOM 1354 O O . TYR A 1 175 ? -9.840 -5.477 6.832 1.00 95.38 175 TYR A O 1
ATOM 1362 N N . ARG A 1 176 ? -10.156 -3.426 5.979 1.00 93.88 176 ARG A N 1
ATOM 1363 C CA . ARG A 1 176 ? -10.165 -3.843 4.573 1.00 93.88 176 ARG A CA 1
ATOM 1364 C C . ARG A 1 176 ? -9.137 -3.049 3.793 1.00 93.88 176 ARG A C 1
ATOM 1366 O O . ARG A 1 176 ? -9.313 -1.849 3.595 1.00 93.88 176 ARG A O 1
ATOM 1373 N N . GLY A 1 177 ? -8.108 -3.742 3.324 1.00 90.06 177 GLY A N 1
ATOM 1374 C CA . GLY A 1 177 ? -7.006 -3.145 2.586 1.00 90.06 177 GLY A CA 1
ATOM 1375 C C . GLY A 1 177 ? -5.836 -4.111 2.380 1.00 90.06 177 GLY A C 1
ATOM 1376 O O . GLY A 1 177 ? -5.958 -5.309 2.665 1.00 90.06 177 GLY A O 1
ATOM 1377 N N . PRO A 1 178 ? -4.717 -3.598 1.849 1.00 86.69 178 PRO A N 1
ATOM 1378 C CA . PRO A 1 178 ? -3.397 -4.239 1.879 1.00 86.69 178 PRO A CA 1
ATOM 1379 C C . PRO A 1 178 ? -3.044 -4.759 3.277 1.00 86.69 178 PRO A C 1
ATOM 1381 O O . PRO A 1 178 ? -3.502 -4.200 4.247 1.00 86.69 178 PRO A O 1
ATOM 1384 N N . ASP A 1 179 ? -2.231 -5.798 3.450 1.00 86.19 179 ASP A N 1
ATOM 1385 C CA . ASP A 1 179 ? -1.779 -6.183 4.803 1.00 86.19 179 ASP A CA 1
ATOM 1386 C C . ASP A 1 179 ? -0.747 -5.173 5.359 1.00 86.19 179 ASP A C 1
ATOM 1388 O O . ASP A 1 179 ? 0.457 -5.405 5.273 1.00 86.19 179 ASP A O 1
ATOM 1392 N N . ASP A 1 180 ? -1.195 -3.978 5.761 1.00 86.00 180 ASP A N 1
ATOM 1393 C CA . ASP A 1 180 ? -0.368 -2.805 6.098 1.00 86.00 180 ASP A CA 1
ATOM 1394 C C . ASP A 1 180 ? -0.934 -1.948 7.252 1.00 86.00 180 ASP A C 1
ATOM 1396 O O . ASP A 1 180 ? -0.602 -0.771 7.368 1.00 86.00 180 ASP A O 1
ATOM 1400 N N . TRP A 1 181 ? -1.821 -2.497 8.084 1.00 89.88 181 TRP A N 1
ATOM 1401 C CA . TRP A 1 181 ? -2.614 -1.697 9.028 1.00 89.88 181 TRP A CA 1
ATOM 1402 C C . TRP A 1 181 ? -2.056 -1.601 10.453 1.00 89.88 181 TRP A C 1
ATOM 1404 O O . TRP A 1 181 ? -2.437 -0.680 11.180 1.00 89.88 181 TRP A O 1
ATOM 1414 N N . LEU A 1 182 ? -1.144 -2.497 10.836 1.00 89.44 182 LEU A N 1
ATOM 1415 C CA . LEU A 1 182 ? -0.447 -2.495 12.126 1.00 89.44 182 LEU A CA 1
ATOM 1416 C C . LEU A 1 182 ? 1.018 -2.089 11.939 1.00 89.44 182 LEU A C 1
ATOM 1418 O O . LEU A 1 182 ? 1.636 -2.433 10.928 1.00 89.44 182 LEU A O 1
ATOM 1422 N N . ASN A 1 183 ? 1.584 -1.390 12.921 1.00 83.19 183 ASN A N 1
ATOM 1423 C CA . ASN A 1 183 ? 3.036 -1.273 13.033 1.00 83.19 183 ASN A CA 1
ATOM 1424 C C . ASN A 1 183 ? 3.575 -2.606 13.581 1.00 83.19 183 ASN A C 1
ATOM 1426 O O . ASN A 1 183 ? 3.013 -3.166 14.522 1.00 83.19 183 ASN A O 1
ATOM 1430 N N . GLU A 1 184 ? 4.630 -3.160 12.976 1.00 65.38 184 GLU A N 1
ATOM 1431 C CA . GLU A 1 184 ? 5.254 -4.381 13.497 1.00 65.38 184 GLU A CA 1
ATOM 1432 C C . GLU A 1 184 ? 5.707 -4.133 14.941 1.00 65.38 184 GLU A C 1
ATOM 1434 O O . GLU A 1 184 ? 6.368 -3.129 15.222 1.00 65.38 184 GLU A O 1
ATOM 1439 N N . ALA A 1 185 ? 5.351 -5.040 15.858 1.00 46.78 185 ALA A N 1
ATOM 1440 C CA . ALA A 1 185 ? 5.803 -4.959 17.238 1.00 46.78 185 ALA A CA 1
ATOM 1441 C C . ALA A 1 185 ? 7.332 -4.873 17.237 1.00 46.78 185 ALA A C 1
ATOM 1443 O O . ALA A 1 185 ? 8.012 -5.811 16.815 1.00 46.78 185 ALA A O 1
ATOM 1444 N N . LYS A 1 186 ? 7.888 -3.746 17.699 1.00 3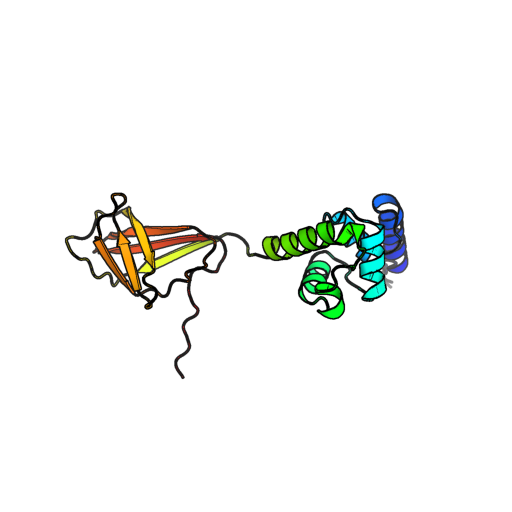3.72 186 LYS A N 1
ATOM 1445 C CA . LYS A 1 186 ? 9.320 -3.676 17.984 1.00 33.72 186 LYS A CA 1
ATOM 1446 C C . LYS A 1 186 ? 9.610 -4.786 18.984 1.00 33.72 186 LYS A C 1
ATOM 1448 O O . LYS A 1 186 ? 9.146 -4.724 20.119 1.00 33.72 186 LYS A O 1
ATOM 1453 N N . ALA A 1 187 ? 10.348 -5.805 18.552 1.00 28.31 187 ALA A N 1
ATOM 1454 C CA . ALA A 1 187 ? 10.940 -6.764 19.461 1.00 28.31 187 ALA A CA 1
ATOM 1455 C C . ALA A 1 187 ? 11.822 -5.964 20.425 1.00 28.31 187 ALA A C 1
ATOM 1457 O O . ALA A 1 187 ? 12.878 -5.459 20.037 1.00 28.31 187 ALA A O 1
ATOM 1458 N N . SER A 1 188 ? 11.336 -5.762 21.648 1.00 31.02 188 SER A N 1
ATOM 1459 C CA . SER A 1 188 ? 12.120 -5.174 22.724 1.00 31.02 188 SER A CA 1
ATOM 1460 C C . SER A 1 188 ? 13.374 -6.028 22.903 1.00 31.02 188 SER A C 1
ATOM 1462 O O . SER A 1 188 ? 13.273 -7.214 23.212 1.00 31.02 188 SER A O 1
ATOM 1464 N N . THR A 1 189 ? 14.532 -5.429 22.621 1.00 28.80 189 THR A N 1
ATOM 1465 C CA . THR A 1 189 ? 15.846 -5.921 23.055 1.00 28.80 189 THR A CA 1
ATOM 1466 C C . THR A 1 189 ? 16.043 -5.579 24.522 1.00 28.80 189 THR A C 1
ATOM 1468 O O . THR A 1 189 ? 15.630 -4.461 24.907 1.00 28.80 189 THR A O 1
#

Radius of gyration: 25.89 Å; Cα contacts (8 Å, |Δi|>4): 289; chains: 1; bounding box: 47×62×65 Å